Protein 4OG1 (pdb70)

Sequence (257 aa):
MPNMNFHDRVSVTIEDHVAHVLLDRADKMNALDDAMFEGIVAAGHHLHSVKGVRCVVLSGAGRSFCAGLDLSSLTERTHGNANRAQQAAMVWRKLPMPVIAAVHGVCFGGGLQVASGADIRFITPDARLAVMEVKWGLVPDMAGYALWRGNVRDDVLRELTYTHREFSGEEAVRRFGFATHVADDPLAGAMELARVVAEKSPNAVRGAKTLSNRAPDLTVDDVLMAESIAQHELMYSRNQMEAVKAGMEKRAGDFVDP

Nearest PDB structures (foldseek):
  4og1-assembly1_A  TM=1.004E+00  e=5.158E-56  Novosphingobium aromaticivorans DSM 12444
  4nek-assembly1_C  TM=8.940E-01  e=4.218E-19  Paramagnetospirillum magneticum AMB-1
  2vss-assembly1_C  TM=8.687E-01  e=1.170E-17  Pseudomonas fluorescens
  1mj3-assembly1_C  TM=8.531E-01  e=2.725E-17  Rattus norvegicus
  3r9s-assembly1_B  TM=7.427E-01  e=1.078E-14  Mycobacterium avium 104

CATH classification: 3.90.226.10 (+1 more: 1.10.12.10)

Radius of gyration: 18.43 Å; Cα contacts (8 Å, |Δi|>4): 517; chains: 1; bounding box: 45×35×50 Å

Foldseek 3Di:
DPFDFALNAWTWDDDLLEIEIEGEPQVVQSADDPRSLRRLLVVLVVLLPDWRNAEYEYAYPHAWGYQYHDPNPQPDDPPPNHDSLLSSQQSQLVRLHAYEYEGEAEQEASSLSNNLSGPAYEYAQAHKYWNQAVVVVGHRDNCCVVRCVVFADPVVVVVRRNVRDIDGPNVCCVRRSHPYHDNGRSVVRVVVSSVSSLAASLVNSLVSVLVNPVVPDPPVVSVVSVVVSVVVQPPDPQNVQRVVCVVVVHGGDYDTD

Organism: Novosphingobium aromaticivorans (strain ATCC 700278 / DSM 12444 / CCUG 56034 / CIP 105152 / NBRC 16084 / F199) (NCBI:txid279238)

B-factor: mean 50.16, std 15.69, range [25.91, 143.23]

Secondary structure (DSSP, 8-state):
---EEETTTEEEEEETTEEEEEE--GGGTT-B-HHHHHHHHHHHHHHHT-TT--EEEEEESTT-SB--B----TT---BTTB-HHHHHHHHHHHSSS-EEEEE-SEEETHHHHHHHTSSEEEE-TT-EEE--GGGGT----SSHHHHSTTTS-HHHHHHHHHH---EEHHHHHHHTS-SEE-SSHHHHHHHHHHHHHTS-HHHHHHHHHHHHHGGGS-HHHHHHHHHHHHHHHTTSHHHHHHHHHHHTTS-------

Solvent-accessible surface area: 13026 Å² total; per-residue (Å²): 216,99,79,41,76,33,97,109,46,0,6,0,49,64,131,121,67,11,0,40,0,45,0,55,27,40,124,111,82,0,11,3,23,94,31,0,20,65,0,0,13,28,0,0,131,67,0,82,96,36,153,16,1,24,0,0,0,0,5,8,16,49,193,3,0,0,30,2,82,41,92,140,128,123,115,111,108,80,55,67,102,2,13,72,24,37,18,0,0,31,1,0,50,70,2,38,2,13,0,0,0,2,2,48,24,14,0,26,5,1,0,1,0,0,0,4,0,0,44,48,8,21,1,17,37,117,1,114,2,0,0,27,17,55,105,166,70,112,93,4,58,6,14,0,108,52,8,5,150,72,78,11,164,96,79,26,21,126,99,3,7,141,69,52,93,76,4,37,0,96,49,0,43,184,30,17,3,6,60,81,59,23,128,81,10,67,54,20,0,66,90,49,0,120,51,22,8,72,96,13,5,46,41,28,55,16,60,10,63,42,84,54,112,33,96,108,50,89,110,111,71,31,102,123,8,86,69,100,23,100,144,114,31,93,166,40,122,10,45,103,13,38,76,89,4,46,138,96,194,96,76,19,102,21,94,21,77

Structure (mmCIF, N/CA/C/O backbone):
data_4OG1
#
_entry.id   4OG1
#
_cell.length_a   108.587
_cell.length_b   108.587
_cell.length_c   108.587
_cell.angle_alpha   90.00
_cell.angle_beta   90.00
_cell.angle_gamma   90.00
#
_symmetry.space_group_name_H-M   'P 2 3'
#
loop_
_entity.id
_entity.type
_entity.pdbx_description
1 polymer 'Enoyl-CoA hydratase/isomerase'
2 non-polymer 3,6,9,12,15,18,21-HEPTAOXATRICOSANE-1,23-DIOL
3 water water
#
loop_
_atom_site.group_PDB
_atom_site.id
_atom_site.type_symbol
_atom_site.label_atom_id
_atom_site.label_alt_id
_atom_site.label_comp_id
_atom_site.label_asym_id
_atom_site.label_entity_id
_atom_site.label_seq_id
_atom_site.pdbx_PDB_ins_code
_atom_site.Cartn_x
_atom_site.Cartn_y
_atom_site.Cartn_z
_atom_site.occupancy
_atom_site.B_iso_or_equiv
_atom_site.auth_seq_id
_atom_site.auth_comp_id
_atom_site.auth_asym_id
_atom_site.auth_atom_id
_atom_site.pdbx_PDB_model_num
ATOM 1 N N . MET A 1 23 ? -7.526 49.412 13.907 1.00 81.44 1 MET A N 1
ATOM 2 C CA . MET A 1 23 ? -7.179 50.874 13.903 1.00 82.90 1 MET A CA 1
ATOM 3 C C . MET A 1 23 ? -6.699 51.252 15.296 1.00 79.35 1 MET A C 1
ATOM 4 O O . MET A 1 23 ? -7.302 50.808 16.237 1.00 83.72 1 MET A O 1
ATOM 9 N N . PRO A 1 24 ? -5.626 52.077 15.440 1.00 76.81 2 PRO A N 1
ATOM 10 C CA . PRO A 1 24 ? -4.788 52.604 14.360 1.00 76.04 2 PRO A CA 1
ATOM 11 C C . PRO A 1 24 ? -3.871 51.496 13.703 1.00 71.58 2 PRO A C 1
ATOM 12 O O . PRO A 1 24 ? -3.490 50.519 14.340 1.00 61.85 2 PRO A O 1
ATOM 16 N N . ASN A 1 25 ? -3.546 51.695 12.443 1.00 67.98 3 ASN A N 1
ATOM 17 C CA . ASN A 1 25 ? -2.451 51.034 11.808 1.00 69.63 3 ASN A CA 1
ATOM 18 C C . ASN A 1 25 ? -1.254 51.893 12.112 1.00 65.71 3 ASN A C 1
ATOM 19 O O . ASN A 1 25 ? -1.158 52.993 11.592 1.00 68.26 3 ASN A O 1
ATOM 24 N N . MET A 1 26 ? -0.329 51.454 12.919 1.00 59.09 4 MET A N 1
ATOM 25 C CA . MET A 1 26 ? 0.830 52.305 13.195 1.00 60.39 4 MET A CA 1
ATOM 26 C C . MET A 1 26 ? 1.885 52.018 12.186 1.00 59.02 4 MET A C 1
ATOM 27 O O . MET A 1 26 ? 2.301 50.868 12.066 1.00 53.46 4 MET A O 1
ATOM 32 N N . ASN A 1 27 ? 2.353 53.032 11.476 1.00 59.46 5 ASN A N 1
ATOM 33 C CA . ASN A 1 27 ? 3.345 52.768 10.431 1.00 61.21 5 ASN A CA 1
ATOM 34 C C . ASN A 1 27 ? 4.680 53.394 10.820 1.00 58.35 5 ASN A C 1
ATOM 35 O O . ASN A 1 27 ? 4.726 54.523 11.182 1.00 57.96 5 ASN A O 1
ATOM 40 N N . PHE A 1 28 ? 5.773 52.651 10.660 1.00 56.33 6 PHE A N 1
ATOM 41 C CA . PHE A 1 28 ? 7.142 53.096 10.985 1.00 55.36 6 PHE A CA 1
ATOM 42 C C . PHE A 1 28 ? 7.936 53.119 9.660 1.00 57.69 6 PHE A C 1
ATOM 43 O O . PHE A 1 28 ? 8.119 52.046 8.967 1.00 53.46 6 PHE A O 1
ATOM 51 N N . HIS A 1 29 ? 8.382 54.332 9.314 1.00 58.33 7 HIS A N 1
ATOM 52 C CA . HIS A 1 29 ? 9.326 54.601 8.231 1.00 60.88 7 HIS A CA 1
ATOM 53 C C . HIS A 1 29 ? 8.782 54.068 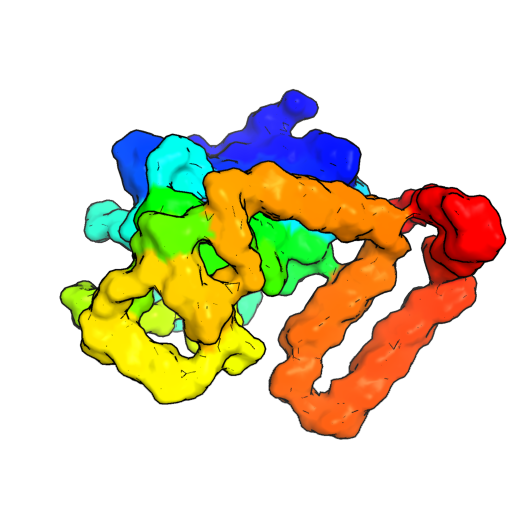6.932 1.00 59.40 7 HIS A C 1
ATOM 54 O O . HIS A 1 29 ? 9.520 53.643 6.086 1.00 62.98 7 HIS A O 1
ATOM 61 N N . ASP A 1 30 ? 7.466 54.028 6.783 1.00 61.01 8 ASP A N 1
ATOM 62 C CA . ASP A 1 30 ? 6.867 53.452 5.587 1.00 63.49 8 ASP A CA 1
ATOM 63 C C . ASP A 1 30 ? 7.320 52.040 5.286 1.00 60.05 8 ASP A C 1
ATOM 64 O O . ASP A 1 30 ? 7.432 51.615 4.101 1.00 59.44 8 ASP A O 1
ATOM 69 N N . ARG A 1 31 ? 7.653 51.292 6.327 1.00 58.31 9 ARG A N 1
ATOM 70 C CA . ARG A 1 31 ? 8.243 49.980 6.049 1.00 54.54 9 ARG A CA 1
ATOM 71 C C . ARG A 1 31 ? 7.628 48.891 6.902 1.00 52.14 9 ARG A C 1
ATOM 72 O O . ARG A 1 31 ? 7.627 47.736 6.498 1.00 56.07 9 ARG A O 1
ATOM 80 N N . VAL A 1 32 ? 7.198 49.231 8.108 1.00 50.44 10 VAL A N 1
ATOM 81 C CA . VAL A 1 32 ? 6.595 48.271 9.035 1.00 49.63 10 VAL A CA 1
ATOM 82 C C . VAL A 1 32 ? 5.264 48.761 9.591 1.00 48.46 10 VAL A C 1
ATOM 83 O O . VAL A 1 32 ? 5.209 49.860 10.051 1.00 54.73 10 VAL A O 1
ATOM 87 N N . SER A 1 33 ? 4.203 47.964 9.548 1.00 47.43 11 SER A N 1
ATOM 88 C CA . SER A 1 33 ? 2.899 48.343 10.132 1.00 49.70 11 SER A CA 1
ATOM 89 C C . SER A 1 33 ? 2.538 47.492 11.370 1.00 48.08 11 SER A C 1
ATOM 90 O O . SER A 1 33 ? 2.782 46.284 11.419 1.00 51.09 11 SER A O 1
ATOM 93 N N . VAL A 1 34 ? 2.034 48.122 12.409 1.00 46.99 12 VAL A N 1
ATOM 94 C CA . VAL A 1 34 ? 1.718 47.417 13.663 1.00 46.89 12 VAL A CA 1
ATOM 95 C C . VAL A 1 34 ? 0.304 47.700 14.039 1.00 50.94 12 VAL A C 1
ATOM 96 O O . VAL A 1 34 ? -0.117 48.886 14.029 1.00 50.31 12 VAL A O 1
ATOM 100 N N . THR A 1 35 ? -0.447 46.640 14.287 1.00 50.38 13 THR A N 1
ATOM 101 C CA . THR A 1 35 ? -1.806 46.775 14.780 1.00 52.88 13 THR A CA 1
ATOM 102 C C . THR A 1 35 ? -1.998 45.862 15.969 1.00 50.75 13 THR A C 1
ATOM 103 O O . THR A 1 35 ? -1.441 44.767 16.029 1.00 44.17 13 THR A O 1
ATOM 107 N N . ILE A 1 36 ? -2.782 46.308 16.912 1.00 49.88 14 ILE A N 1
ATOM 108 C CA . ILE A 1 36 ? -2.960 45.648 18.189 1.00 55.02 14 ILE A CA 1
ATOM 109 C C . ILE A 1 36 ? -4.413 45.338 18.437 1.00 58.27 14 ILE A C 1
ATOM 110 O O . ILE A 1 36 ? -5.249 46.227 18.419 1.00 57.78 14 ILE A O 1
ATOM 115 N N . GLU A 1 37 ? -4.742 44.101 18.715 1.00 58.98 15 GLU A N 1
ATOM 116 C CA . GLU A 1 37 ? -6.131 43.842 19.156 1.00 63.16 15 GLU A CA 1
ATOM 117 C C . GLU A 1 37 ? -6.199 42.655 20.163 1.00 60.52 15 GLU A C 1
ATOM 118 O O . GLU A 1 37 ? -5.451 41.656 20.012 1.00 56.07 15 GLU A O 1
ATOM 124 N N . ASP A 1 38 ? -7.052 42.747 21.180 1.00 59.12 16 ASP A N 1
ATOM 125 C CA . ASP A 1 38 ? -7.167 41.657 22.182 1.00 60.55 16 ASP A CA 1
ATOM 126 C C . ASP A 1 38 ? -5.806 41.088 22.649 1.00 52.61 16 ASP A C 1
ATOM 127 O O . ASP A 1 38 ? -5.546 39.861 22.576 1.00 52.78 16 ASP A O 1
ATOM 132 N N . HIS A 1 39 ? -4.952 42.005 23.090 1.00 49.91 17 HIS A N 1
ATOM 133 C CA . HIS A 1 39 ? -3.632 41.749 23.638 1.00 49.19 17 HIS A CA 1
ATOM 134 C C . HIS A 1 39 ? -2.622 41.145 22.660 1.00 45.53 17 HIS A C 1
ATOM 135 O O . HIS A 1 39 ? -1.560 40.684 23.116 1.00 44.46 17 HIS A O 1
ATOM 142 N N . VAL A 1 40 ? -2.938 41.098 21.361 1.00 44.33 18 VAL A N 1
ATOM 143 C CA . VAL A 1 40 ? -1.990 40.545 20.372 1.00 45.43 18 VAL A CA 1
ATOM 144 C C . VAL A 1 40 ? -1.600 41.695 19.463 1.00 45.55 18 VAL A C 1
ATOM 145 O O . VAL A 1 40 ? -2.501 42.370 18.915 1.00 47.48 18 VAL A O 1
ATOM 149 N N . ALA A 1 41 ? -0.303 41.940 19.311 1.00 41.73 19 ALA A N 1
ATOM 150 C CA . ALA A 1 41 ? 0.208 42.842 18.290 1.00 43.36 19 ALA A CA 1
ATOM 151 C C . ALA A 1 41 ? 0.589 42.100 17.043 1.00 42.06 19 ALA A C 1
ATOM 152 O O . ALA A 1 41 ? 1.369 41.138 17.078 1.00 40.39 19 ALA A O 1
ATOM 154 N N . HIS A 1 42 ? 0.129 42.576 15.901 1.00 41.32 20 HIS A N 1
ATOM 155 C CA . HIS A 1 42 ? 0.549 42.022 14.614 1.00 39.70 20 HIS A CA 1
ATOM 156 C C . HIS A 1 42 ? 1.496 42.982 13.967 1.00 40.20 20 HIS A C 1
ATOM 157 O O . HIS A 1 42 ? 1.127 44.130 13.694 1.00 43.59 20 HIS A O 1
ATOM 164 N N . VAL A 1 43 ? 2.745 42.596 13.823 1.00 38.52 21 VAL A N 1
ATOM 165 C CA . VAL A 1 43 ? 3.773 43.360 13.127 1.00 39.70 21 VAL A CA 1
ATOM 166 C C . VAL A 1 43 ? 3.945 42.818 11.700 1.00 40.79 21 VAL A C 1
ATOM 167 O O . VAL A 1 43 ? 4.313 41.660 11.512 1.00 39.46 21 VAL A O 1
ATOM 171 N N . LEU A 1 44 ? 3.759 43.684 10.712 1.00 42.02 22 LEU A N 1
ATOM 172 C CA . LEU A 1 44 ? 3.804 43.308 9.303 1.00 43.10 22 LEU A CA 1
ATOM 173 C C . LEU A 1 44 ? 4.908 44.055 8.617 1.00 43.01 22 LEU A C 1
ATOM 174 O O . LEU A 1 44 ? 4.871 45.284 8.577 1.00 43.92 22 LEU A O 1
ATOM 179 N N . LEU A 1 45 ? 5.916 43.350 8.096 1.00 43.92 23 LEU A N 1
ATOM 180 C CA . LEU A 1 45 ? 6.945 43.957 7.213 1.00 46.51 23 LEU A CA 1
ATOM 181 C C . LEU A 1 45 ? 6.214 44.344 5.955 1.00 50.20 23 LEU A C 1
ATOM 182 O O . LEU A 1 45 ? 5.592 43.516 5.305 1.00 51.07 23 LEU A O 1
ATOM 187 N N . ASP A 1 46 ? 6.276 45.593 5.604 1.00 53.11 24 ASP A N 1
ATOM 188 C CA . ASP A 1 46 ? 5.314 46.090 4.620 1.00 58.28 24 ASP A CA 1
ATOM 189 C C . ASP A 1 46 ? 6.027 46.844 3.529 1.00 60.76 24 ASP A C 1
ATOM 190 O O . ASP A 1 46 ? 5.930 48.049 3.445 1.00 58.82 24 ASP A O 1
ATOM 195 N N . ARG A 1 47 ? 6.743 46.105 2.697 1.00 55.66 25 ARG A N 1
ATOM 196 C CA . ARG A 1 47 ? 7.378 46.674 1.532 1.00 56.83 25 ARG A CA 1
ATOM 197 C C . ARG A 1 47 ? 7.252 45.563 0.443 1.00 56.75 25 ARG A C 1
ATOM 198 O O . ARG A 1 47 ? 8.240 45.036 -0.095 1.00 52.98 25 ARG A O 1
ATOM 206 N N . ALA A 1 48 ? 6.013 45.163 0.203 1.00 57.75 26 ALA A N 1
ATOM 207 C CA . ALA A 1 48 ? 5.719 43.941 -0.501 1.00 61.25 26 ALA A CA 1
ATOM 208 C C . ALA A 1 48 ? 6.290 43.951 -1.888 1.00 68.94 26 ALA A C 1
ATOM 209 O O . ALA A 1 48 ? 6.699 42.909 -2.409 1.00 66.83 26 ALA A O 1
ATOM 211 N N . ASP A 1 49 ? 6.273 45.141 -2.488 1.00 69.83 27 ASP A N 1
ATOM 212 C CA . ASP A 1 49 ? 6.780 45.352 -3.819 1.00 79.79 27 ASP A CA 1
ATOM 213 C C . ASP A 1 49 ? 8.297 45.111 -3.940 1.00 76.20 27 ASP A C 1
ATOM 214 O O . ASP A 1 49 ? 8.776 44.960 -5.034 1.00 79.41 27 ASP A O 1
ATOM 219 N N . LYS A 1 50 ? 9.068 45.136 -2.868 1.00 70.36 28 LYS A N 1
ATOM 220 C CA . LYS A 1 50 ? 10.478 44.725 -2.966 1.00 68.28 28 LYS A CA 1
ATOM 221 C C . LYS A 1 50 ? 10.748 43.485 -2.131 1.00 62.97 28 LYS A C 1
ATOM 222 O O . LYS A 1 50 ? 11.856 43.314 -1.638 1.00 60.41 28 LYS A O 1
ATOM 228 N N . MET A 1 51 ? 9.730 42.645 -1.965 1.00 61.05 29 MET A N 1
ATOM 229 C CA . MET A 1 51 ? 9.809 41.425 -1.113 1.00 61.54 29 MET A CA 1
ATOM 230 C C . MET A 1 51 ? 10.379 41.679 0.299 1.00 52.48 29 MET A C 1
ATOM 231 O O . MET A 1 51 ? 11.143 40.876 0.909 1.00 49.97 29 MET A O 1
ATOM 236 N N . ASN A 1 52 ? 9.915 42.781 0.858 1.00 51.11 30 ASN A N 1
ATOM 237 C CA . ASN A 1 52 ? 10.357 43.275 2.182 1.00 48.12 30 ASN A CA 1
ATOM 238 C C . ASN A 1 52 ? 11.874 43.300 2.365 1.00 47.99 30 ASN A C 1
ATOM 239 O O . ASN A 1 52 ? 12.387 43.031 3.422 1.00 48.67 30 ASN A O 1
ATOM 244 N N . ALA A 1 53 ? 12.598 43.619 1.311 1.00 50.71 31 ALA A N 1
ATOM 245 C CA . ALA A 1 53 ? 14.018 43.603 1.406 1.00 51.70 31 ALA A CA 1
ATOM 246 C C . ALA A 1 53 ? 14.496 44.678 2.372 1.00 53.54 31 ALA A C 1
ATOM 247 O O . ALA A 1 53 ? 13.848 45.739 2.558 1.00 52.51 31 ALA A O 1
ATOM 249 N N . LEU A 1 54 ? 15.667 44.420 2.929 1.00 51.71 32 LEU A N 1
ATOM 250 C CA . LEU A 1 54 ? 16.201 45.190 4.036 1.00 52.91 32 LEU A CA 1
ATOM 251 C C . LEU A 1 54 ? 17.029 46.354 3.580 1.00 54.84 32 LEU A C 1
ATOM 252 O O . LEU A 1 54 ? 18.253 46.272 3.493 1.00 54.83 32 LEU A O 1
ATOM 257 N N . ASP A 1 55 ? 16.369 47.464 3.295 1.00 57.24 33 ASP A N 1
ATOM 258 C CA . ASP A 1 55 ? 17.113 48.695 3.070 1.00 57.92 33 ASP A CA 1
ATOM 259 C C . ASP A 1 55 ? 17.229 49.439 4.396 1.00 56.00 33 ASP A C 1
ATOM 260 O O . ASP A 1 55 ? 16.764 48.963 5.472 1.00 50.56 33 ASP A O 1
ATOM 265 N N . ASP A 1 56 ? 17.846 50.600 4.308 1.00 53.03 34 ASP A N 1
ATOM 266 C CA . ASP A 1 56 ? 18.117 51.423 5.466 1.00 56.45 34 ASP A CA 1
ATOM 267 C C . ASP A 1 56 ? 16.803 51.736 6.272 1.00 53.92 34 ASP A C 1
ATOM 268 O O . ASP A 1 56 ? 16.709 51.566 7.522 1.00 51.36 34 ASP A O 1
ATOM 273 N N . ALA A 1 57 ? 15.759 52.104 5.560 1.00 53.25 35 ALA A N 1
ATOM 274 C CA . ALA A 1 57 ? 14.463 52.469 6.174 1.00 52.89 35 ALA A CA 1
ATOM 275 C C . ALA A 1 57 ? 13.782 51.204 6.784 1.00 51.07 35 ALA A C 1
ATOM 276 O O . ALA A 1 57 ? 13.102 51.307 7.801 1.00 51.05 35 ALA A O 1
ATOM 278 N N . MET A 1 58 ? 13.937 50.042 6.136 1.00 48.86 36 MET A N 1
ATOM 279 C CA . MET A 1 58 ? 13.391 48.801 6.710 1.00 49.55 36 MET A CA 1
ATOM 280 C C . MET A 1 58 ? 14.062 48.448 8.034 1.00 47.20 36 MET A C 1
ATOM 281 O O . MET A 1 58 ? 13.396 48.056 8.987 1.00 43.96 36 MET A O 1
ATOM 286 N N . PHE A 1 59 ? 15.372 48.628 8.106 1.00 47.33 37 PHE A N 1
ATOM 287 C CA . PHE A 1 59 ? 16.054 48.464 9.397 1.00 47.58 37 PHE A CA 1
ATOM 288 C C . PHE A 1 59 ? 15.501 49.359 10.483 1.00 47.87 37 PHE A C 1
ATOM 289 O O . PHE A 1 59 ? 15.091 48.906 11.544 1.00 44.22 37 PHE A O 1
ATOM 297 N N . GLU A 1 60 ? 15.514 50.651 10.206 1.00 51.18 38 GLU A N 1
ATOM 298 C CA . GLU A 1 60 ? 14.889 51.657 11.079 1.00 52.53 38 GLU A CA 1
ATOM 299 C C . GLU A 1 60 ? 13.457 51.247 11.436 1.00 49.32 38 GLU A C 1
ATOM 300 O O . GLU A 1 60 ? 13.086 51.245 12.585 1.00 47.78 38 GLU A O 1
ATOM 306 N N . GLY A 1 61 ? 12.654 50.896 10.430 1.00 48.74 39 GLY A N 1
ATOM 307 C CA . GLY A 1 61 ? 11.265 50.473 10.659 1.00 47.48 39 GLY A CA 1
ATOM 308 C C . GLY A 1 61 ? 11.114 49.284 11.621 1.00 46.29 39 GLY A C 1
ATOM 309 O O . GLY A 1 61 ? 10.334 49.293 12.592 1.00 46.54 39 GLY A O 1
ATOM 310 N N . ILE A 1 62 ? 11.899 48.259 11.404 1.00 43.17 40 ILE A N 1
ATOM 311 C CA . ILE A 1 62 ? 11.844 47.123 12.300 1.00 41.53 40 ILE A CA 1
ATOM 312 C C . ILE A 1 62 ? 12.234 47.421 13.743 1.00 42.74 40 ILE A C 1
ATOM 313 O O . ILE A 1 62 ? 11.522 47.021 14.719 1.00 42.92 40 ILE A O 1
ATOM 318 N N . VAL A 1 63 ? 13.357 48.093 13.909 1.00 42.81 41 VAL A N 1
ATOM 319 C CA . VAL A 1 63 ? 13.894 48.355 15.218 1.00 43.74 41 VAL A CA 1
ATOM 320 C C . VAL A 1 63 ? 12.933 49.315 15.950 1.00 46.21 41 VAL A C 1
ATOM 321 O O . VAL A 1 63 ? 12.698 49.245 17.185 1.00 47.46 41 VAL A O 1
ATOM 325 N N . ALA A 1 64 ? 12.380 50.252 15.201 1.00 45.71 42 ALA A N 1
ATOM 326 C CA . ALA A 1 64 ? 11.485 51.249 15.858 1.00 46.47 42 ALA A CA 1
ATOM 327 C C . ALA A 1 64 ? 10.180 50.570 16.291 1.00 44.77 42 ALA A C 1
ATOM 328 O O . ALA A 1 64 ? 9.689 50.830 17.353 1.00 43.10 42 ALA A O 1
ATOM 330 N N . ALA A 1 65 ? 9.664 49.653 15.475 1.00 43.76 43 ALA A N 1
ATOM 331 C CA . ALA A 1 65 ? 8.441 48.931 15.810 1.00 45.38 43 ALA A CA 1
ATOM 332 C C . ALA A 1 65 ? 8.603 48.079 17.059 1.00 44.89 43 ALA A C 1
ATOM 333 O O . ALA A 1 65 ? 7.744 48.070 17.939 1.00 44.35 43 ALA A O 1
ATOM 335 N N . GLY A 1 66 ? 9.736 47.379 17.149 1.00 44.34 44 GLY A N 1
ATOM 336 C CA . GLY A 1 66 ? 10.011 46.550 18.312 1.00 42.44 44 GLY A CA 1
ATOM 337 C C . GLY A 1 66 ? 10.214 47.384 19.539 1.00 43.37 44 GLY A C 1
ATOM 338 O O . GLY A 1 66 ? 9.760 47.040 20.600 1.00 43.98 44 GLY A O 1
ATOM 339 N N . HIS A 1 67 ? 10.860 48.516 19.377 1.00 45.58 45 HIS A N 1
ATOM 340 C CA . HIS A 1 67 ? 11.098 49.404 20.495 1.00 49.31 45 HIS A CA 1
ATOM 341 C C . HIS A 1 67 ? 9.770 49.969 21.035 1.00 51.25 45 HIS A C 1
ATOM 342 O O . HIS A 1 67 ? 9.526 49.945 22.203 1.00 50.22 45 HIS A O 1
ATOM 349 N N . HIS A 1 68 ? 8.936 50.485 20.171 1.00 51.93 46 HIS A N 1
ATOM 350 C CA . HIS A 1 68 ? 7.592 50.926 20.531 1.00 50.19 46 HIS A CA 1
ATOM 351 C C . HIS A 1 68 ? 6.867 49.875 21.361 1.00 48.07 46 HIS A C 1
ATOM 352 O O . HIS A 1 68 ? 6.206 50.188 22.324 1.00 46.03 46 HIS A O 1
ATOM 359 N N . LEU A 1 69 ? 6.963 48.611 20.986 1.00 47.20 47 LEU A N 1
ATOM 360 C CA 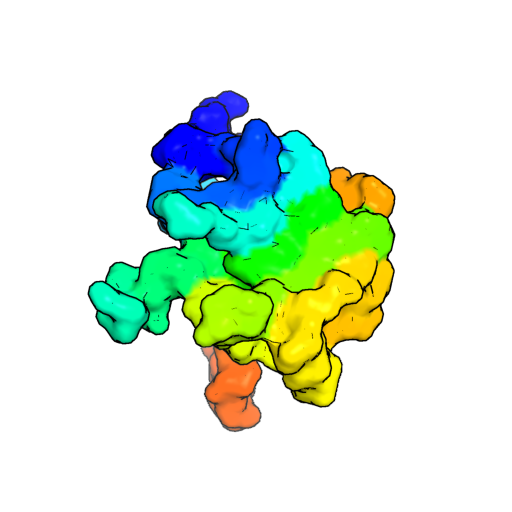. LEU A 1 69 ? 6.215 47.567 21.672 1.00 47.17 47 LEU A CA 1
ATOM 361 C C . LEU A 1 69 ? 6.707 47.309 23.077 1.00 50.33 47 LEU A C 1
ATOM 362 O O . LEU A 1 69 ? 6.001 46.684 23.863 1.00 57.45 47 LEU A O 1
ATOM 367 N N . HIS A 1 70 ? 7.878 47.796 23.439 1.00 52.21 48 HIS A N 1
ATOM 368 C CA . HIS A 1 70 ? 8.316 47.602 24.826 1.00 61.50 48 HIS A CA 1
ATOM 369 C C . HIS A 1 70 ? 7.387 48.203 25.799 1.00 65.7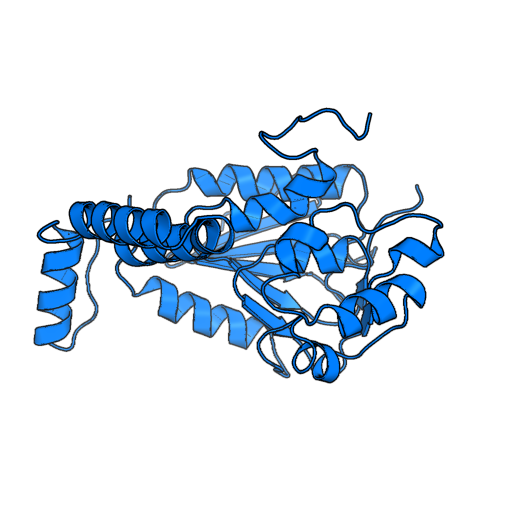5 48 HIS A C 1
ATOM 370 O O . HIS A 1 70 ? 7.209 47.684 26.859 1.00 74.57 48 HIS A O 1
ATOM 377 N N . SER A 1 71 ? 6.805 49.325 25.415 1.00 67.24 49 SER A N 1
ATOM 378 C CA . SER A 1 71 ? 6.112 50.162 26.341 1.00 67.83 49 SER A CA 1
ATOM 379 C C . SER A 1 71 ? 4.630 50.305 26.022 1.00 65.32 49 SER A C 1
ATOM 380 O O . SER A 1 71 ? 4.055 51.287 26.390 1.00 66.86 49 SER A O 1
ATOM 383 N N . VAL A 1 72 ? 4.012 49.364 25.313 1.00 61.22 50 VAL A N 1
ATOM 384 C CA . VAL A 1 72 ? 2.578 49.418 25.104 1.00 62.06 50 VAL A CA 1
ATOM 385 C C . VAL A 1 72 ? 1.937 48.540 26.191 1.00 63.82 50 VAL A C 1
ATOM 386 O O . VAL A 1 72 ? 2.223 47.386 26.327 1.00 65.13 50 VAL A O 1
ATOM 390 N N . LYS A 1 73 ? 1.033 49.054 26.972 1.00 62.04 51 LYS A N 1
ATOM 391 C CA . LYS A 1 73 ? 0.570 48.240 28.048 1.00 64.15 51 LYS A CA 1
ATOM 392 C C . LYS A 1 73 ? -0.403 47.209 27.509 1.00 59.55 51 LYS A C 1
ATOM 393 O O . LYS A 1 73 ? -1.183 47.521 26.629 1.00 58.21 51 LYS A O 1
ATOM 399 N N . GLY A 1 74 ? -0.351 45.973 27.998 1.00 57.46 52 GLY A N 1
ATOM 400 C CA . GLY A 1 74 ? -1.410 45.041 27.691 1.00 58.10 52 GLY A CA 1
ATOM 401 C C . GLY A 1 74 ? -1.146 44.231 26.445 1.00 53.90 52 GLY A C 1
ATOM 402 O O . GLY A 1 74 ? -1.926 43.374 26.066 1.00 57.48 52 GLY A O 1
ATOM 403 N N . VAL A 1 75 ? -0.039 44.463 25.791 1.00 51.38 53 VAL A N 1
ATOM 404 C CA . VAL A 1 75 ? 0.380 43.519 24.709 1.00 48.84 53 VAL A CA 1
ATOM 405 C C . VAL A 1 75 ? 0.996 42.215 25.283 1.00 45.66 53 VAL A C 1
ATOM 406 O O . VAL A 1 75 ? 2.043 42.249 25.868 1.00 44.85 53 VAL A O 1
ATOM 410 N N . ARG A 1 76 ? 0.341 41.092 25.046 1.00 44.48 54 ARG A N 1
ATOM 411 C CA . ARG A 1 76 ? 0.729 39.805 25.635 1.00 44.15 54 ARG A CA 1
ATOM 412 C C . ARG A 1 76 ? 1.434 38.845 24.681 1.00 41.83 54 ARG A C 1
ATOM 413 O O . ARG A 1 76 ? 2.078 37.882 25.112 1.00 41.99 54 ARG A O 1
ATOM 421 N N . CYS A 1 77 ? 1.359 39.107 23.387 1.00 41.63 55 CYS A N 1
ATOM 422 C CA . CYS A 1 77 ? 2.005 38.292 22.365 1.00 40.41 55 CYS A CA 1
ATOM 423 C C . CYS A 1 77 ? 2.079 39.101 21.082 1.00 41.13 55 CYS A C 1
ATOM 424 O O . CYS A 1 77 ? 1.237 39.978 20.819 1.00 39.37 55 CYS A O 1
ATOM 427 N N . VAL A 1 78 ? 3.103 38.811 20.297 1.00 38.43 56 VAL A N 1
ATOM 428 C CA . VAL A 1 78 ? 3.337 39.509 19.048 1.00 38.97 56 VAL A CA 1
ATOM 429 C C . VAL A 1 78 ? 3.302 38.481 17.918 1.00 36.67 56 VAL A C 1
ATOM 430 O O . VAL A 1 78 ? 3.869 37.406 18.077 1.00 35.17 56 VAL A O 1
ATOM 434 N N . VAL A 1 79 ? 2.726 38.832 16.760 1.00 34.87 57 VAL A N 1
ATOM 435 C CA . VAL A 1 79 ? 2.818 37.993 15.576 1.00 36.34 57 VAL A CA 1
ATOM 436 C C . VAL A 1 79 ? 3.609 38.808 14.570 1.00 36.14 57 VAL A C 1
ATOM 437 O O . VAL A 1 79 ? 3.316 39.943 14.311 1.00 36.48 57 VAL A O 1
ATOM 441 N N . LEU A 1 80 ? 4.638 38.234 13.998 1.00 35.54 58 LEU A N 1
ATOM 442 C CA . LEU A 1 80 ? 5.478 38.914 13.057 1.00 35.67 58 LEU A CA 1
ATOM 443 C C . LEU A 1 80 ? 5.362 38.237 11.688 1.00 35.22 58 LEU A C 1
ATOM 444 O O . LEU A 1 80 ? 5.685 37.022 11.554 1.00 34.19 58 LEU A O 1
ATOM 449 N N . SER A 1 81 ? 5.044 38.987 10.624 1.00 34.68 59 SER A N 1
ATOM 450 C CA . SER A 1 81 ? 4.913 38.356 9.300 1.00 35.82 59 SER A CA 1
ATOM 451 C C . SER A 1 81 ? 5.207 39.340 8.207 1.00 37.78 59 SER A C 1
ATOM 452 O O . SER A 1 81 ? 5.481 40.461 8.523 1.00 38.47 59 SER A O 1
ATOM 455 N N . GLY A 1 82 ? 5.159 38.910 6.945 1.00 39.74 60 GLY A N 1
ATOM 456 C CA . GLY A 1 82 ? 5.520 39.751 5.755 1.00 40.82 60 GLY A CA 1
ATOM 457 C C . GLY A 1 82 ? 4.302 39.985 4.891 1.00 44.54 60 GLY A C 1
ATOM 458 O O . GLY A 1 82 ? 3.500 39.054 4.695 1.00 46.97 60 GLY A O 1
ATOM 459 N N . ALA A 1 83 ? 4.201 41.182 4.314 1.00 47.18 61 ALA A N 1
ATOM 460 C CA . ALA A 1 83 ? 3.149 41.519 3.343 1.00 51.26 61 ALA A CA 1
ATOM 461 C C . ALA A 1 83 ? 3.537 40.986 1.976 1.00 51.17 61 ALA A C 1
ATOM 462 O O . ALA A 1 83 ? 4.714 40.875 1.674 1.00 51.43 61 ALA A O 1
ATOM 464 N N . GLY A 1 84 ? 2.545 40.675 1.146 1.00 52.00 62 GLY A N 1
ATOM 465 C CA . GLY A 1 84 ? 2.789 40.218 -0.220 1.00 53.41 62 GLY A CA 1
ATOM 466 C C . GLY A 1 84 ? 3.281 38.764 -0.250 1.00 53.36 62 GLY A C 1
ATOM 467 O O . GLY A 1 84 ? 2.843 37.920 0.569 1.00 52.51 62 GLY A O 1
ATOM 468 N N . ARG A 1 85 ? 4.225 38.502 -1.148 1.00 52.60 63 ARG A N 1
ATOM 469 C CA . ARG A 1 85 ? 4.595 37.153 -1.517 1.00 53.02 63 ARG A CA 1
ATOM 470 C C . ARG A 1 85 ? 5.692 36.514 -0.730 1.00 52.32 63 ARG A C 1
ATOM 471 O O . ARG A 1 85 ? 5.821 35.291 -0.819 1.00 50.19 63 ARG A O 1
ATOM 479 N N . SER A 1 86 ? 6.468 37.298 0.036 1.00 49.78 64 SER A N 1
ATOM 480 C CA . SER A 1 86 ? 7.558 36.738 0.821 1.00 46.65 64 SER A CA 1
ATOM 481 C C . SER A 1 86 ? 7.700 37.426 2.123 1.00 47.75 64 SER A C 1
ATOM 482 O O . SER A 1 86 ? 7.391 38.606 2.261 1.00 50.39 64 SER A O 1
ATOM 485 N N . PHE A 1 87 ? 8.297 36.684 3.062 1.00 45.54 65 PHE A N 1
ATOM 486 C CA . PHE A 1 87 ? 8.614 37.213 4.341 1.00 44.60 65 PHE A CA 1
ATOM 487 C C . PHE A 1 87 ? 9.682 38.260 4.203 1.00 42.87 65 PHE A C 1
ATOM 488 O O . PHE A 1 87 ? 9.486 39.379 4.642 1.00 43.00 65 PHE A O 1
ATOM 496 N N . CYS A 1 88 ? 10.800 37.910 3.605 1.00 44.84 66 CYS A N 1
ATOM 497 C CA . CYS A 1 88 ? 11.895 38.862 3.503 1.00 48.74 66 CYS A CA 1
ATOM 498 C C . CYS A 1 88 ? 12.949 38.362 2.604 1.00 50.55 66 CYS A C 1
ATOM 499 O O . CYS A 1 88 ? 13.570 37.286 2.897 1.00 55.22 66 CYS A O 1
ATOM 502 N N . ALA A 1 89 ? 13.127 39.054 1.472 1.00 50.42 67 ALA A N 1
ATOM 503 C CA . ALA A 1 89 ? 14.196 38.695 0.554 1.00 55.08 67 ALA A CA 1
ATOM 504 C C . ALA A 1 89 ? 15.644 38.987 1.023 1.00 54.68 67 ALA A C 1
ATOM 505 O O . ALA A 1 89 ? 16.569 38.670 0.321 1.00 58.91 67 ALA A O 1
ATOM 507 N N . GLY A 1 90 ? 15.858 39.488 2.221 1.00 55.67 68 GLY A N 1
ATOM 508 C CA . GLY A 1 90 ? 17.211 39.708 2.712 1.00 55.59 68 GLY A CA 1
ATOM 509 C C . GLY A 1 90 ? 17.701 41.103 2.349 1.00 61.37 68 GLY A C 1
ATOM 510 O O . GLY A 1 90 ? 16.916 41.968 2.064 1.00 57.38 68 GLY A O 1
ATOM 511 N N . LEU A 1 91 ? 19.004 41.321 2.382 1.00 65.75 69 LEU A N 1
ATOM 512 C CA . LEU A 1 91 ? 19.526 42.661 2.348 1.00 67.38 69 LEU A CA 1
ATOM 513 C C . LEU A 1 91 ? 19.451 43.244 0.924 1.00 68.47 69 LEU A C 1
ATOM 514 O O . LEU A 1 91 ? 19.415 42.549 -0.096 1.00 65.34 69 LEU A O 1
ATOM 517 N N . ASP A 1 92 ? 19.263 44.543 0.914 1.00 69.57 70 ASP A N 1
ATOM 518 C CA . ASP A 1 92 ? 19.177 45.361 -0.292 1.00 71.79 70 ASP A CA 1
ATOM 519 C C . ASP A 1 92 ? 20.585 45.830 -0.658 1.00 76.33 70 ASP A C 1
ATOM 520 O O . ASP A 1 92 ? 21.199 46.522 0.158 1.00 76.05 70 ASP A O 1
ATOM 525 N N . LEU A 1 93 ? 21.075 45.475 -1.862 1.00 83.53 71 LEU A N 1
ATOM 526 C CA . LEU A 1 93 ? 22.417 45.870 -2.366 1.00 89.41 71 LEU A CA 1
ATOM 527 C C . LEU A 1 93 ? 22.642 47.347 -2.114 1.00 96.17 71 LEU A C 1
ATOM 528 O O . LEU A 1 93 ? 23.486 47.738 -1.309 1.00 96.63 71 LEU A O 1
ATOM 529 N N . SER A 1 94 ? 21.806 48.154 -2.761 1.00 100.14 72 SER A N 1
ATOM 530 C CA . SER A 1 94 ? 21.747 49.594 -2.558 1.00 94.19 72 SER A CA 1
ATOM 531 C C . SER A 1 94 ? 20.884 49.929 -1.362 1.00 91.72 72 SER A C 1
ATOM 532 O O . SER A 1 94 ? 21.311 50.671 -0.505 1.00 93.09 72 SER A O 1
ATOM 535 N N . SER A 1 106 ? 30.241 52.364 11.991 1.00 80.06 84 SER A N 1
ATOM 536 C CA . SER A 1 106 ? 30.918 51.133 11.719 1.00 76.83 84 SER A CA 1
ATOM 537 C C . SER A 1 106 ? 30.303 49.908 12.461 1.00 72.84 84 SER A C 1
ATOM 538 O O . SER A 1 106 ? 29.546 50.008 13.417 1.00 70.71 84 SER A O 1
ATOM 541 N N . LEU A 1 107 ? 30.621 48.728 11.974 1.00 67.42 85 LEU A N 1
ATOM 542 C CA . LEU A 1 107 ? 29.912 47.508 12.375 1.00 63.53 85 LEU A CA 1
ATOM 543 C C . LEU A 1 107 ? 30.002 47.185 13.849 1.00 61.17 85 LEU A C 1
ATOM 544 O O . LEU A 1 107 ? 29.020 46.701 14.463 1.00 57.06 85 LEU A O 1
ATOM 549 N N . THR A 1 108 ? 31.169 47.437 14.420 1.00 58.39 86 THR A N 1
ATOM 550 C CA . THR A 1 108 ? 31.428 47.008 15.785 1.00 60.27 86 THR A CA 1
ATOM 551 C C . THR A 1 108 ? 30.840 47.892 16.845 1.00 60.80 86 THR A C 1
ATOM 552 O O . THR A 1 108 ? 30.761 47.474 17.991 1.00 59.36 86 THR A O 1
ATOM 556 N N . GLU A 1 109 ? 30.431 49.103 16.477 1.00 62.33 87 GLU A N 1
ATOM 557 C CA . GLU A 1 109 ? 29.851 49.999 17.468 1.00 65.06 87 GLU A CA 1
ATOM 558 C C . GLU A 1 109 ? 28.477 49.497 17.973 1.00 62.42 87 GLU A C 1
ATOM 559 O O . GLU A 1 109 ? 27.577 49.197 17.201 1.00 62.43 87 GLU A O 1
ATOM 565 N N . ARG A 1 110 ? 28.355 49.414 19.290 1.00 60.50 88 ARG A N 1
ATOM 566 C CA . ARG A 1 110 ? 27.141 48.960 19.978 1.00 58.47 88 ARG A CA 1
ATOM 567 C C . ARG A 1 110 ? 26.172 50.098 20.097 1.00 60.81 88 ARG A C 1
ATOM 568 O O . ARG A 1 110 ? 26.370 50.954 20.919 1.00 63.57 88 ARG A O 1
ATOM 576 N N . THR A 1 111 ? 25.185 50.161 19.207 1.00 60.02 89 THR A N 1
ATOM 577 C CA . THR A 1 111 ? 24.244 51.271 19.187 1.00 59.01 89 THR A CA 1
ATOM 578 C C . THR A 1 111 ? 22.938 50.908 19.875 1.00 56.64 89 THR A C 1
ATOM 579 O O . THR A 1 111 ? 22.172 51.760 20.248 1.00 54.05 89 THR A O 1
ATOM 583 N N . HIS A 1 112 ? 22.645 49.629 20.026 1.00 53.25 90 HIS A N 1
ATOM 584 C CA . HIS A 1 112 ? 21.399 49.202 20.670 1.00 52.42 90 HIS A CA 1
ATOM 585 C C . HIS A 1 112 ? 21.717 48.207 21.763 1.00 51.20 90 HIS A C 1
ATOM 586 O O . HIS A 1 112 ? 21.474 47.004 21.622 1.00 49.30 90 HIS A O 1
ATOM 593 N N . GLY A 1 113 ? 22.277 48.714 22.847 1.00 52.05 91 GLY A N 1
ATOM 594 C CA . GLY A 1 113 ? 22.666 47.901 23.979 1.00 52.60 91 GLY A CA 1
ATOM 595 C C . GLY A 1 113 ? 23.733 46.918 23.542 1.00 52.61 91 GLY A C 1
ATOM 596 O O . GLY A 1 113 ? 24.839 47.338 23.240 1.00 53.88 91 GLY A O 1
ATOM 597 N N . ASN A 1 114 ? 23.439 45.604 23.477 1.00 50.46 92 ASN A N 1
ATOM 598 C CA . ASN A 1 114 ? 24.524 44.643 23.085 1.00 48.70 92 ASN A CA 1
ATOM 599 C C . ASN A 1 114 ? 24.685 44.453 21.549 1.00 46.82 92 ASN A C 1
ATOM 600 O O . ASN A 1 114 ? 25.518 43.663 21.117 1.00 47.26 92 ASN A O 1
ATOM 605 N N . ALA A 1 115 ? 23.881 45.173 20.770 1.00 45.43 93 ALA A N 1
ATOM 606 C CA . ALA A 1 115 ? 23.739 44.989 19.315 1.00 45.08 93 ALA A CA 1
ATOM 607 C C . ALA A 1 115 ? 24.081 46.246 18.531 1.00 47.18 93 ALA A C 1
ATOM 608 O O . ALA A 1 115 ? 23.942 47.351 19.045 1.00 48.40 93 ALA A O 1
ATOM 610 N N . ASN A 1 116 ? 24.420 46.067 17.259 1.00 45.69 94 ASN A N 1
ATOM 611 C CA . ASN A 1 116 ? 24.357 47.127 16.308 1.00 45.87 94 ASN A CA 1
ATOM 612 C C . ASN A 1 116 ? 22.954 47.123 15.719 1.00 45.36 94 ASN A C 1
ATOM 613 O O . ASN A 1 116 ? 22.098 46.356 16.091 1.00 45.02 94 ASN A O 1
ATOM 618 N N . ARG A 1 117 ? 22.718 47.966 14.760 1.00 46.93 95 ARG A N 1
ATOM 619 C CA . ARG A 1 117 ? 21.353 48.205 14.273 1.00 48.06 95 ARG A CA 1
ATOM 620 C C . ARG A 1 117 ? 20.826 46.980 13.519 1.00 46.65 95 ARG A C 1
ATOM 621 O O . ARG A 1 117 ? 19.657 46.579 13.658 1.00 45.12 95 ARG A O 1
ATOM 629 N N . ALA A 1 118 ? 21.701 46.377 12.732 1.00 45.95 96 ALA A N 1
ATOM 630 C CA . ALA A 1 118 ? 21.330 45.225 11.952 1.00 45.06 96 ALA A CA 1
ATOM 631 C C . ALA A 1 118 ? 21.009 44.044 12.864 1.00 41.41 96 ALA A C 1
ATOM 632 O O . ALA A 1 118 ? 20.017 43.380 12.669 1.00 41.55 96 ALA A O 1
ATOM 634 N N . GLN A 1 119 ? 21.826 43.812 13.867 1.00 40.79 97 GLN A N 1
ATOM 635 C CA . GLN A 1 119 ? 21.567 42.804 14.862 1.00 38.34 97 GLN A CA 1
ATOM 636 C C . GLN A 1 119 ? 20.265 43.081 15.652 1.00 38.76 97 GLN A C 1
ATOM 637 O O . GLN A 1 119 ? 19.548 42.156 15.944 1.00 38.74 97 GLN A O 1
ATOM 643 N N . GLN A 1 120 ? 19.931 44.335 15.923 1.00 41.39 98 GLN A N 1
ATOM 644 C CA . GLN A 1 120 ? 18.733 44.654 16.693 1.00 40.58 98 GLN A CA 1
ATOM 645 C C . GLN A 1 120 ? 17.464 44.334 15.898 1.00 41.67 98 GLN A C 1
ATOM 646 O O . GLN A 1 120 ? 16.401 44.060 16.461 1.00 39.98 98 GLN A O 1
ATOM 652 N N . ALA A 1 121 ? 17.526 44.437 14.581 1.00 39.47 99 ALA A N 1
ATOM 653 C CA . ALA A 1 121 ? 16.365 44.057 13.827 1.00 40.90 99 ALA A CA 1
ATOM 654 C C . ALA A 1 121 ? 15.910 42.641 14.136 1.00 38.51 99 ALA A C 1
ATOM 655 O O . ALA A 1 121 ? 14.724 42.357 14.028 1.00 38.48 99 ALA A O 1
ATOM 657 N N . ALA A 1 122 ? 16.845 41.752 14.446 1.00 37.34 100 ALA A N 1
ATOM 658 C CA . ALA A 1 122 ? 16.525 40.401 14.936 1.00 35.36 100 ALA A CA 1
ATOM 659 C C . ALA A 1 122 ? 16.390 40.348 16.450 1.00 38.03 100 ALA A C 1
ATOM 660 O O . ALA A 1 122 ? 15.457 39.711 16.929 1.00 36.47 100 ALA A O 1
ATOM 662 N N . MET A 1 123 ? 17.343 40.955 17.180 1.00 36.90 101 MET A N 1
ATOM 663 C CA . MET A 1 123 ? 17.396 40.833 18.600 1.00 35.75 101 MET A CA 1
ATOM 664 C C . MET A 1 123 ? 16.246 41.540 19.293 1.00 37.10 101 MET A C 1
ATOM 665 O O . MET A 1 123 ? 15.856 41.145 20.395 1.00 37.28 101 MET A O 1
ATOM 670 N N . VAL A 1 124 ? 15.662 42.598 18.714 1.00 38.16 102 VAL A N 1
ATOM 671 C CA . VAL A 1 124 ? 14.606 43.317 19.465 1.00 39.25 102 VAL A CA 1
ATOM 672 C C . VAL A 1 124 ? 13.475 42.335 19.836 1.00 39.39 102 VAL A C 1
ATOM 673 O O . VAL A 1 124 ? 12.839 42.486 20.857 1.00 39.91 102 VAL A O 1
ATOM 677 N N . TRP A 1 125 ? 13.203 41.363 18.959 1.00 37.38 103 TRP A N 1
ATOM 678 C CA . TRP A 1 125 ? 12.143 40.368 19.210 1.00 39.42 103 TRP A CA 1
ATOM 679 C C . TRP A 1 125 ? 12.449 39.471 20.405 1.00 39.62 103 TRP A C 1
ATOM 680 O O . TRP A 1 125 ? 11.551 39.124 21.188 1.00 36.75 103 TRP A O 1
ATOM 691 N N . ARG A 1 126 ? 13.718 39.135 20.566 1.00 39.16 104 ARG A N 1
ATOM 692 C CA . ARG A 1 126 ? 14.127 38.307 21.705 1.00 41.10 104 ARG A CA 1
ATOM 693 C C . ARG A 1 126 ? 14.220 39.153 22.996 1.00 40.97 104 ARG A C 1
ATOM 694 O O . ARG A 1 126 ? 13.913 38.668 24.102 1.00 40.24 104 ARG A O 1
ATOM 702 N N . LYS A 1 127 ? 14.551 40.435 22.889 1.00 41.84 105 LYS A N 1
ATOM 703 C CA . LYS A 1 127 ? 14.588 41.290 24.048 1.00 42.78 105 LYS A CA 1
ATOM 704 C C . LYS A 1 127 ? 13.183 41.798 24.494 1.00 43.64 105 LYS A C 1
ATOM 705 O O . LYS A 1 127 ? 13.009 42.209 25.622 1.00 45.67 105 LYS A O 1
ATOM 711 N N . LEU A 1 128 ? 12.175 41.748 23.656 1.00 40.08 106 LEU A N 1
ATOM 712 C CA . LEU A 1 128 ? 10.814 42.131 24.083 1.00 40.43 106 LEU A CA 1
ATOM 713 C C . LEU A 1 128 ? 10.366 41.221 25.239 1.00 40.95 106 LEU A C 1
ATOM 714 O O . LEU A 1 128 ? 10.761 40.052 25.286 1.00 38.24 106 LEU A O 1
ATOM 719 N N . PRO A 1 129 ? 9.597 41.778 26.197 1.00 42.85 107 PRO A N 1
ATOM 720 C CA . PRO A 1 129 ? 9.300 40.969 27.372 1.00 42.20 107 PRO A CA 1
ATOM 721 C C . PRO A 1 129 ? 8.329 39.866 27.070 1.00 42.13 107 PRO A C 1
ATOM 722 O O . PRO A 1 129 ? 8.341 38.797 27.723 1.00 41.08 107 PRO A O 1
ATOM 726 N N . MET A 1 130 ? 7.515 40.092 26.038 1.00 41.74 108 MET A N 1
ATOM 727 C CA . MET A 1 130 ? 6.490 39.105 25.619 1.00 40.42 108 MET A CA 1
ATOM 728 C C . MET A 1 130 ? 6.884 38.216 24.443 1.00 37.70 108 MET A C 1
ATOM 729 O O . MET A 1 130 ? 7.757 38.589 23.620 1.00 37.27 108 MET A O 1
ATOM 734 N N . PRO A 1 131 ? 6.244 37.046 24.315 1.00 38.15 109 PRO A N 1
ATOM 735 C CA . PRO A 1 131 ? 6.644 36.159 23.174 1.00 37.31 109 PRO A CA 1
ATOM 736 C C . PRO A 1 131 ? 6.300 36.756 21.784 1.00 37.29 109 PRO A C 1
ATOM 737 O O . PRO A 1 131 ? 5.366 37.591 21.648 1.00 36.06 109 PRO A O 1
ATOM 741 N N . VAL A 1 132 ? 7.100 36.374 20.799 1.00 34.70 110 VAL A N 1
ATOM 742 C CA . VAL A 1 132 ? 6.995 36.783 19.403 1.00 32.25 110 VAL A CA 1
ATOM 743 C C . VAL A 1 132 ? 6.889 35.475 18.571 1.00 32.29 110 VAL A C 1
ATOM 744 O O . VAL A 1 132 ? 7.692 34.588 18.714 1.00 31.86 110 VAL A O 1
ATOM 748 N N . ILE A 1 133 ? 5.847 35.364 17.790 1.00 32.49 111 ILE A N 1
ATOM 749 C CA . ILE A 1 133 ? 5.588 34.241 16.952 1.00 33.66 111 ILE A CA 1
ATOM 750 C C . ILE A 1 133 ? 5.644 34.710 15.508 1.00 36.12 111 ILE A C 1
ATOM 751 O O . ILE A 1 133 ? 4.883 35.575 15.073 1.00 34.62 111 ILE A O 1
ATOM 756 N N . ALA A 1 134 ? 6.556 34.143 14.734 1.00 33.77 112 ALA A N 1
ATOM 757 C CA . ALA A 1 134 ? 6.694 34.562 13.360 1.00 35.04 112 ALA A CA 1
ATOM 758 C C . ALA A 1 134 ? 5.957 33.617 12.467 1.00 35.97 112 ALA A C 1
ATOM 759 O O . ALA A 1 134 ? 5.801 32.418 12.782 1.00 34.67 112 ALA A O 1
ATOM 761 N N . ALA A 1 135 ? 5.476 34.176 11.363 1.00 34.95 113 ALA A N 1
ATOM 762 C CA . ALA A 1 135 ? 4.841 33.409 10.329 1.00 35.53 113 ALA A CA 1
ATOM 763 C C . ALA A 1 135 ? 5.557 33.700 9.036 1.00 37.37 113 ALA A C 1
ATOM 764 O O . ALA A 1 135 ? 5.581 34.871 8.572 1.00 37.34 113 ALA A O 1
ATOM 766 N N . VAL A 1 136 ? 6.117 32.646 8.447 1.00 36.76 114 VAL A N 1
ATOM 767 C CA . VAL A 1 136 ? 7.053 32.711 7.316 1.00 35.99 114 VAL A CA 1
ATOM 768 C C . VAL A 1 136 ? 6.501 32.038 6.063 1.00 38.78 114 VAL A C 1
ATOM 769 O O . VAL A 1 136 ? 5.977 30.942 6.117 1.00 35.45 114 VAL A O 1
ATOM 773 N N . HIS A 1 137 ? 6.546 32.763 4.936 1.00 39.42 115 HIS A N 1
ATOM 774 C CA . HIS A 1 137 ? 6.075 32.199 3.639 1.00 41.08 115 HIS A CA 1
ATOM 775 C C . HIS A 1 137 ? 6.982 32.787 2.571 1.00 39.95 115 HIS A C 1
ATOM 776 O O . HIS A 1 137 ? 7.752 33.756 2.844 1.00 39.06 115 HIS A O 1
ATOM 783 N N . GLY A 1 138 ? 6.961 32.173 1.385 1.00 42.61 116 GLY A N 1
ATOM 784 C CA . GLY A 1 138 ? 7.790 32.647 0.214 1.00 42.14 116 GLY A CA 1
ATOM 785 C C . GLY A 1 138 ? 9.265 32.599 0.549 1.00 43.35 116 GLY A C 1
ATOM 786 O O . GLY A 1 138 ? 9.736 31.696 1.254 1.00 44.12 116 GLY A O 1
ATOM 787 N N . VAL A 1 139 ? 9.998 33.598 0.127 1.00 45.40 117 VAL A N 1
ATOM 788 C CA . VAL A 1 139 ? 11.453 33.676 0.311 1.00 47.50 117 VAL A CA 1
ATOM 789 C C . VAL A 1 139 ? 11.825 34.258 1.670 1.00 50.53 117 VAL A C 1
ATOM 790 O O . VAL A 1 139 ? 11.132 35.151 2.180 1.00 43.45 117 VAL A O 1
ATOM 794 N N . CYS A 1 140 ? 12.877 33.706 2.298 1.00 46.39 118 CYS A N 1
ATOM 795 C CA . CYS A 1 140 ? 13.326 34.174 3.581 1.00 41.94 118 CYS A CA 1
ATOM 796 C C . CYS A 1 140 ? 14.808 33.914 3.671 1.00 45.83 118 CYS A C 1
ATOM 797 O O . CYS A 1 140 ? 15.273 32.817 4.149 1.00 39.97 118 CYS A O 1
ATOM 800 N N . PHE A 1 141 ? 15.573 34.906 3.261 1.00 43.20 119 PHE A N 1
ATOM 801 C CA . PHE A 1 141 ? 16.979 34.733 2.962 1.00 45.12 119 PHE A CA 1
ATOM 802 C C . PHE A 1 141 ? 17.821 35.658 3.816 1.00 44.97 119 PHE A C 1
ATOM 803 O O . PHE A 1 141 ? 17.531 36.872 3.931 1.00 46.41 119 PHE A O 1
ATOM 811 N N . GLY A 1 142 ? 18.955 35.172 4.299 1.00 42.85 120 GLY A N 1
ATOM 812 C CA . GLY A 1 142 ? 20.033 36.082 4.768 1.00 41.41 120 GLY A CA 1
ATOM 813 C C . GLY A 1 142 ? 19.604 36.808 6.027 1.00 41.02 120 GLY A C 1
ATOM 814 O O . GLY A 1 142 ? 19.192 36.155 7.008 1.00 39.71 120 GLY A O 1
ATOM 815 N N . GLY A 1 143 ? 19.504 38.146 5.940 1.00 42.83 121 GLY A N 1
ATOM 816 C CA . GLY A 1 143 ? 19.004 38.983 7.031 1.00 41.76 121 GLY A CA 1
ATOM 817 C C . GLY A 1 143 ? 17.581 38.637 7.394 1.00 41.54 121 GLY A C 1
ATOM 818 O O . GLY A 1 143 ? 17.205 38.695 8.571 1.00 42.26 121 GLY A O 1
ATOM 819 N N . GLY A 1 144 ? 16.786 38.287 6.370 1.00 38.67 122 GLY A N 1
ATOM 820 C CA . GLY A 1 144 ? 15.381 37.959 6.550 1.00 38.72 122 GLY A CA 1
ATOM 821 C C . GLY A 1 144 ? 15.215 36.709 7.416 1.00 38.41 122 GLY A C 1
ATOM 822 O O . GLY A 1 144 ? 14.434 36.689 8.362 1.00 37.21 122 GLY A O 1
ATOM 823 N N . LEU A 1 145 ? 16.049 35.720 7.175 1.00 37.59 123 LEU A N 1
ATOM 824 C CA . LEU A 1 145 ? 16.069 34.519 8.015 1.00 35.67 123 LEU A CA 1
ATOM 825 C C . LEU A 1 145 ? 16.513 34.841 9.436 1.00 34.64 123 LEU A C 1
ATOM 826 O O . LEU A 1 145 ? 15.957 34.302 10.418 1.00 34.88 123 LEU A O 1
ATOM 831 N N . GLN A 1 146 ? 17.524 35.693 9.595 1.00 33.18 124 GLN A N 1
ATOM 832 C CA . GLN A 1 146 ? 17.893 36.104 10.960 1.00 32.26 124 GLN A CA 1
ATOM 833 C C . GLN A 1 146 ? 16.826 36.886 11.686 1.00 32.33 124 GLN A C 1
ATOM 834 O O . GLN A 1 146 ? 16.575 36.651 12.868 1.00 33.61 124 GLN A O 1
ATOM 840 N N . VAL A 1 147 ? 16.141 37.795 10.979 1.00 33.97 125 VAL A N 1
ATOM 841 C CA . VAL A 1 147 ? 15.060 38.572 11.606 1.00 35.38 125 VAL A CA 1
ATOM 842 C C . VAL A 1 147 ? 14.007 37.561 12.113 1.00 34.81 125 VAL A C 1
ATOM 843 O O . VAL A 1 147 ? 13.599 37.591 13.284 1.00 36.16 125 VAL A O 1
ATOM 847 N N . ALA A 1 148 ? 13.598 36.592 11.261 1.00 34.17 126 ALA A N 1
ATOM 848 C CA . ALA A 1 148 ? 12.584 35.636 11.692 1.00 34.86 126 ALA A CA 1
ATOM 849 C C . ALA A 1 148 ? 13.047 34.827 12.887 1.00 32.78 126 ALA A C 1
ATOM 850 O O . ALA A 1 148 ? 12.219 34.348 13.717 1.00 30.18 126 ALA A O 1
ATOM 852 N N . SER A 1 149 ? 14.350 34.618 12.936 1.00 30.79 127 SER A N 1
ATOM 853 C CA . SER A 1 149 ? 14.927 33.802 13.968 1.00 31.45 127 SER A CA 1
ATOM 854 C C . SER A 1 149 ? 14.950 34.521 15.319 1.00 33.69 127 SER A C 1
ATOM 855 O O . SER A 1 149 ? 15.207 33.893 16.362 1.00 30.39 127 SER A O 1
ATOM 858 N N . GLY A 1 150 ? 14.725 35.835 15.325 1.00 32.43 128 GLY A N 1
ATOM 859 C CA . GLY A 1 150 ? 14.558 36.531 16.607 1.00 32.74 128 GLY A CA 1
ATOM 860 C C . GLY A 1 150 ? 13.285 36.170 17.359 1.00 32.20 128 GLY A C 1
ATOM 861 O O . GLY A 1 150 ? 13.197 36.393 18.589 1.00 33.57 128 GLY A O 1
ATOM 862 N N . ALA A 1 151 ? 12.292 35.598 16.650 1.00 32.12 129 ALA A N 1
ATOM 863 C CA . ALA A 1 151 ? 11.039 35.238 17.281 1.00 31.49 129 ALA A CA 1
ATOM 864 C C . ALA A 1 151 ? 11.249 34.029 18.212 1.00 31.22 129 ALA A C 1
ATOM 865 O O . ALA A 1 151 ? 12.256 33.290 18.138 1.00 32.85 129 ALA A O 1
ATOM 867 N N . ASP A 1 152 ? 10.330 33.837 19.113 1.00 31.72 130 ASP A N 1
ATOM 868 C CA . ASP A 1 152 ? 10.362 32.667 19.980 1.00 31.29 130 ASP A CA 1
ATOM 869 C C . ASP A 1 152 ? 10.071 31.392 19.172 1.00 30.38 130 ASP A C 1
ATOM 870 O O . ASP A 1 152 ? 10.661 30.342 19.440 1.00 29.80 130 ASP A O 1
ATOM 875 N N . ILE A 1 153 ? 9.095 31.477 18.269 1.00 28.85 131 ILE A N 1
ATOM 876 C CA . ILE A 1 153 ? 8.492 30.312 17.615 1.00 31.24 131 ILE A CA 1
ATOM 877 C C . ILE A 1 153 ? 8.178 30.713 16.179 1.00 32.19 131 ILE A C 1
ATOM 878 O O . ILE A 1 153 ? 7.870 31.900 15.986 1.00 30.34 131 ILE A O 1
ATOM 883 N N . ARG A 1 154 ? 8.352 29.801 15.198 1.00 31.04 132 ARG A N 1
ATOM 884 C CA . ARG A 1 154 ? 8.070 30.063 13.762 1.00 31.37 132 ARG A CA 1
ATOM 885 C C . ARG A 1 154 ? 7.151 29.040 13.087 1.00 32.89 132 ARG A C 1
ATOM 886 O O . ARG A 1 154 ? 7.376 27.788 13.212 1.00 29.74 132 ARG A O 1
ATOM 894 N N . PHE A 1 155 ? 6.083 29.547 12.457 1.00 29.92 133 PHE A N 1
ATOM 895 C CA . PHE A 1 155 ? 5.287 28.775 11.541 1.00 31.23 133 PHE A CA 1
ATOM 896 C C . PHE A 1 155 ? 5.789 29.076 10.156 1.00 31.35 133 PHE A C 1
ATOM 897 O O . PHE A 1 155 ? 6.131 30.235 9.858 1.00 31.77 133 PHE A O 1
ATOM 905 N N . ILE A 1 156 ? 5.758 28.078 9.268 1.00 28.99 134 ILE A N 1
ATOM 906 C CA . ILE A 1 156 ? 6.205 28.272 7.939 1.00 31.23 134 ILE A CA 1
ATOM 907 C C . ILE A 1 156 ? 5.454 27.436 6.932 1.00 32.35 134 ILE A C 1
ATOM 908 O O . ILE A 1 156 ? 5.019 26.305 7.250 1.00 32.77 134 ILE A O 1
ATOM 913 N N . THR A 1 157 ? 5.415 27.888 5.669 1.00 33.42 135 THR A N 1
ATOM 914 C CA . THR A 1 157 ? 4.796 27.085 4.609 1.00 35.48 135 THR A CA 1
ATOM 915 C C . THR A 1 157 ? 5.764 25.973 4.230 1.00 35.35 135 THR A C 1
ATOM 916 O O . THR A 1 157 ? 6.973 26.155 4.322 1.00 33.92 135 THR A O 1
ATOM 920 N N . PRO A 1 158 ? 5.230 24.837 3.792 1.00 37.32 136 PRO A N 1
ATOM 921 C CA . PRO A 1 158 ? 6.067 23.722 3.417 1.00 38.79 136 PRO A CA 1
ATOM 922 C C . PRO A 1 158 ? 7.018 24.067 2.271 1.00 38.71 136 PRO A C 1
ATOM 923 O O . PRO A 1 158 ? 8.118 23.483 2.183 1.00 36.99 136 PRO A O 1
ATOM 927 N N . ASP A 1 159 ? 6.562 24.942 1.386 1.00 41.09 137 ASP A N 1
ATOM 928 C CA . ASP A 1 159 ? 7.252 25.292 0.184 1.00 42.84 137 ASP A CA 1
ATOM 929 C C . ASP A 1 159 ? 7.953 26.661 0.269 1.00 40.53 137 ASP A C 1
ATOM 930 O O . ASP A 1 159 ? 8.415 27.195 -0.756 1.00 39.15 137 ASP A O 1
ATOM 935 N N . ALA A 1 160 ? 8.106 27.213 1.455 1.00 38.24 138 ALA A N 1
ATOM 936 C CA . ALA A 1 160 ? 8.955 28.379 1.622 1.00 36.96 138 ALA A CA 1
ATOM 937 C C . ALA A 1 160 ? 10.361 28.050 1.153 1.00 41.20 138 ALA A C 1
ATOM 938 O O . ALA A 1 160 ? 10.761 26.862 1.118 1.00 36.72 138 ALA A O 1
ATOM 940 N N . ARG A 1 161 ? 11.117 29.104 0.827 1.00 39.56 139 ARG A N 1
ATOM 941 C CA . ARG A 1 161 ? 12.528 29.006 0.393 1.00 39.49 139 ARG A CA 1
ATOM 942 C C . ARG A 1 161 ? 13.393 29.813 1.309 1.00 39.42 139 ARG A C 1
ATOM 943 O O . ARG A 1 161 ? 13.213 31.059 1.448 1.00 42.88 139 ARG A O 1
ATOM 951 N N . LEU A 1 162 ? 14.318 29.155 1.977 1.00 37.41 140 LEU A N 1
ATOM 952 C CA . LEU A 1 162 ? 15.160 29.816 2.938 1.00 37.47 140 LEU A CA 1
ATOM 953 C C . LEU A 1 162 ? 16.579 29.581 2.579 1.00 39.63 140 LEU A C 1
ATOM 954 O O . LEU A 1 162 ? 16.883 28.597 1.908 1.00 37.94 140 LEU A O 1
ATOM 959 N N . ALA A 1 163 ? 17.463 30.427 3.100 1.00 37.97 141 ALA A N 1
ATOM 960 C CA . ALA A 1 163 ? 18.887 30.211 2.924 1.00 39.60 141 ALA A CA 1
ATOM 961 C C . ALA A 1 163 ? 19.688 31.048 3.904 1.00 39.76 141 ALA A C 1
ATOM 962 O O . ALA A 1 163 ? 19.315 32.180 4.212 1.00 37.50 141 ALA A O 1
ATOM 964 N N . VAL A 1 164 ? 20.812 30.515 4.375 1.00 37.23 142 VAL A N 1
ATOM 965 C CA . VAL A 1 164 ? 21.768 31.290 5.144 1.00 36.06 142 VAL A CA 1
ATOM 966 C C . VAL A 1 164 ? 22.650 31.814 4.017 1.00 39.43 142 VAL A C 1
ATOM 967 O O . VAL A 1 164 ? 23.622 31.113 3.532 1.00 38.91 142 VAL A O 1
ATOM 971 N N . MET A 1 165 ? 22.265 32.989 3.522 1.00 38.14 143 MET A N 1
ATOM 972 C CA . MET A 1 165 ? 22.728 33.447 2.198 1.00 40.93 143 MET A CA 1
ATOM 973 C C . MET A 1 165 ? 24.100 34.153 2.227 1.00 41.36 143 MET A C 1
ATOM 974 O O . MET A 1 165 ? 24.693 34.353 1.184 1.00 43.05 143 MET A O 1
ATOM 979 N N . GLU A 1 166 ? 24.620 34.531 3.399 1.00 41.81 144 GLU A N 1
ATOM 980 C CA . GLU A 1 166 ? 25.682 35.523 3.439 1.00 43.61 144 GLU A CA 1
ATOM 981 C C . GLU A 1 166 ? 26.975 35.204 2.727 1.00 43.57 144 GLU A C 1
ATOM 982 O O . GLU A 1 166 ? 27.646 36.130 2.145 1.00 44.30 144 GLU A O 1
ATOM 988 N N . VAL A 1 167 ? 27.362 33.949 2.740 1.00 40.73 145 VAL A N 1
ATOM 989 C CA . VAL A 1 167 ? 28.624 33.563 2.127 1.00 41.51 145 VAL A CA 1
ATOM 990 C C . VAL A 1 167 ? 28.595 33.842 0.637 1.00 43.23 145 VAL A C 1
ATOM 991 O O . VAL A 1 167 ? 29.656 34.028 0.003 1.00 41.11 145 VAL A O 1
ATOM 995 N N . LYS A 1 168 ? 27.395 33.917 0.062 1.00 43.71 146 LYS A N 1
ATOM 996 C CA . LYS A 1 168 ? 27.306 34.186 -1.361 1.00 49.16 146 LYS A CA 1
ATOM 997 C C . LYS A 1 168 ? 27.868 35.577 -1.658 1.00 51.46 146 LYS A C 1
ATOM 998 O O . LYS A 1 168 ? 28.469 35.753 -2.716 1.00 52.37 146 LYS A O 1
ATOM 1004 N N . TRP A 1 169 ? 27.683 36.530 -0.719 1.00 49.47 147 TRP A N 1
ATOM 1005 C CA . TRP A 1 169 ? 28.164 37.919 -0.892 1.00 53.81 147 TRP A CA 1
ATOM 1006 C C . TRP A 1 169 ? 29.559 38.110 -0.262 1.00 53.16 147 TRP A C 1
ATOM 1007 O O . TRP A 1 169 ? 29.974 39.232 -0.072 1.00 52.71 147 TRP A O 1
ATOM 1018 N N . GLY A 1 170 ? 30.253 37.021 0.069 1.00 49.55 148 GLY A N 1
ATOM 1019 C CA . GLY A 1 170 ? 31.543 37.091 0.741 1.00 49.53 148 GLY A CA 1
ATOM 1020 C C . GLY A 1 170 ? 31.526 37.597 2.164 1.00 49.27 148 GLY A C 1
ATOM 1021 O O . GLY A 1 170 ? 32.560 38.130 2.624 1.00 48.85 148 GLY A O 1
ATOM 1022 N N . LEU A 1 171 ? 30.360 37.436 2.840 1.00 46.95 149 LEU A N 1
ATOM 1023 C CA . LEU A 1 171 ? 30.138 37.861 4.176 1.00 44.93 149 LEU A CA 1
ATOM 1024 C C . LEU A 1 171 ? 29.839 36.619 5.048 1.00 42.58 149 LEU A C 1
ATOM 1025 O O . LEU A 1 171 ? 29.724 35.493 4.534 1.00 41.07 149 LEU A O 1
ATOM 1030 N N . VAL A 1 172 ? 29.705 36.861 6.348 1.00 40.58 150 VAL A N 1
ATOM 1031 C CA . VAL A 1 172 ? 29.164 35.905 7.297 1.00 40.73 150 VAL A CA 1
ATOM 1032 C C . VAL A 1 172 ? 27.837 36.405 7.873 1.00 38.24 150 VAL A C 1
ATOM 1033 O O . VAL A 1 172 ? 27.543 37.600 7.819 1.00 41.18 150 VAL A O 1
ATOM 1037 N N . PRO A 1 173 ? 27.024 35.482 8.408 1.00 40.11 151 PRO A N 1
ATOM 1038 C CA . PRO A 1 173 ? 25.843 35.888 9.148 1.00 40.42 151 PRO A CA 1
ATOM 1039 C C . PRO A 1 173 ? 26.251 36.721 10.326 1.00 43.62 151 PRO A C 1
ATOM 1040 O O . PRO A 1 173 ? 27.059 36.297 11.158 1.00 41.46 151 PRO A O 1
ATOM 1044 N N . ASP A 1 174 ? 25.731 37.949 10.369 1.00 43.33 152 ASP A N 1
ATOM 1045 C CA . ASP A 1 174 ? 26.136 38.888 11.440 1.00 42.62 152 ASP A CA 1
ATOM 1046 C C . ASP A 1 174 ? 24.952 39.661 11.962 1.00 40.82 152 ASP A C 1
ATOM 1047 O O . ASP A 1 174 ? 25.158 40.723 12.512 1.00 42.40 152 ASP A O 1
ATOM 1052 N N . MET A 1 175 ? 23.732 39.136 11.795 1.00 38.78 153 MET A N 1
ATOM 1053 C CA . MET A 1 175 ? 22.522 39.785 12.343 1.00 38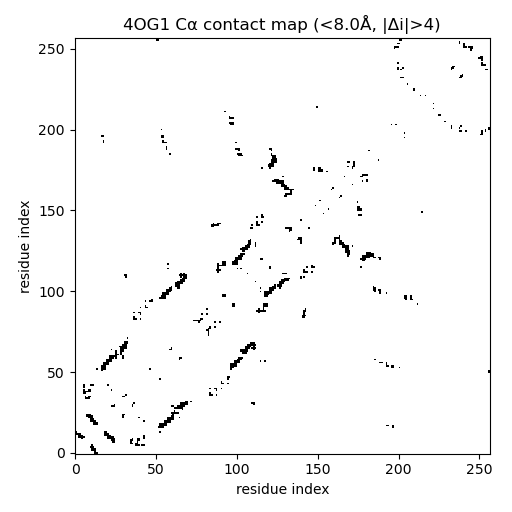.86 153 MET A CA 1
ATOM 1054 C C . MET A 1 175 ? 21.924 38.879 13.428 1.00 39.41 153 MET A C 1
ATOM 1055 O O . MET A 1 175 ? 20.726 38.598 13.478 1.00 41.14 153 MET A O 1
ATOM 1060 N N . ALA A 1 176 ? 22.808 38.395 14.266 1.00 37.80 154 ALA A N 1
ATOM 1061 C CA . ALA A 1 176 ? 22.560 37.592 15.435 1.00 36.65 154 ALA A CA 1
ATOM 1062 C C . ALA A 1 176 ? 22.250 36.123 15.231 1.00 35.59 154 ALA A C 1
ATOM 1063 O O . ALA A 1 176 ? 22.036 35.394 16.186 1.00 35.24 154 ALA A O 1
ATOM 1065 N N . GLY A 1 177 ? 22.272 35.637 14.015 1.00 33.86 155 GLY A N 1
ATOM 1066 C CA . GLY A 1 177 ? 22.104 34.225 13.782 1.00 35.12 155 GLY A CA 1
ATOM 1067 C C . GLY A 1 177 ? 22.898 33.290 14.631 1.00 33.36 155 GLY A C 1
ATOM 1068 O O . GLY A 1 177 ? 22.351 32.274 15.141 1.00 35.55 155 GLY A O 1
ATOM 1069 N N . TYR A 1 178 ? 24.164 33.592 14.860 1.00 34.48 156 TYR A N 1
ATOM 1070 C CA . TYR A 1 178 ? 24.923 32.633 15.714 1.00 36.33 156 TYR A CA 1
ATOM 1071 C C . TYR A 1 178 ? 24.429 32.640 17.148 1.00 37.77 156 TYR A C 1
ATOM 1072 O O . TYR A 1 178 ? 24.619 31.677 17.855 1.00 35.58 156 TYR A O 1
ATOM 1081 N N . ALA A 1 179 ? 23.762 33.688 17.591 1.00 36.19 157 ALA A N 1
ATOM 1082 C CA . ALA A 1 179 ? 23.210 33.655 18.971 1.00 38.42 157 ALA A CA 1
ATOM 1083 C C . ALA A 1 179 ? 21.790 32.995 18.950 1.00 38.76 157 ALA A C 1
ATOM 1084 O O . ALA A 1 179 ? 21.456 32.266 19.804 1.00 39.03 157 ALA A O 1
ATOM 1086 N N . LEU A 1 180 ? 21.053 33.154 17.871 1.00 33.70 158 LEU A N 1
ATOM 1087 C CA . LEU A 1 180 ? 19.695 32.685 17.829 1.00 34.89 158 LEU A CA 1
ATOM 1088 C C . LEU A 1 180 ? 19.529 31.240 17.344 1.00 33.17 158 LEU A C 1
ATOM 1089 O O . LEU A 1 180 ? 18.582 30.571 17.716 1.00 35.08 158 LEU A O 1
ATOM 1094 N N . TRP A 1 181 ? 20.407 30.782 16.479 1.00 33.47 159 TRP A N 1
ATOM 1095 C CA . TRP A 1 181 ? 20.272 29.454 15.903 1.00 30.81 159 TRP A CA 1
ATOM 1096 C C . TRP A 1 181 ? 20.744 28.348 16.824 1.00 34.11 159 TRP A C 1
ATOM 1097 O O . TRP A 1 181 ? 20.310 27.139 16.692 1.00 32.39 159 TRP A O 1
ATOM 1108 N N . ARG A 1 182 ? 21.610 28.707 17.750 1.00 37.01 160 ARG A N 1
ATOM 1109 C CA . ARG A 1 182 ? 22.383 27.654 18.448 1.00 42.68 160 ARG A CA 1
ATOM 1110 C C . ARG A 1 182 ? 21.550 26.832 19.417 1.00 41.51 160 ARG A C 1
ATOM 1111 O O . ARG A 1 182 ? 21.872 25.692 19.622 1.00 38.31 160 ARG A O 1
ATOM 1119 N N . GLY A 1 183 ? 20.433 27.309 19.884 1.00 34.43 161 GLY A N 1
ATOM 1120 C CA . GLY A 1 183 ? 19.637 26.458 20.713 1.00 35.80 161 GLY A CA 1
ATOM 1121 C C . GLY A 1 183 ? 18.605 25.614 19.914 1.00 33.42 161 GLY A C 1
ATOM 1122 O O . GLY A 1 183 ? 17.880 24.847 20.483 1.00 30.47 161 GLY A O 1
ATOM 1123 N N . ASN A 1 184 ? 18.506 25.790 18.600 1.00 26.96 162 ASN A N 1
ATOM 1124 C CA . ASN A 1 184 ? 17.542 25.055 17.768 1.00 25.91 162 ASN A CA 1
ATOM 1125 C C . ASN A 1 184 ? 18.131 24.188 16.655 1.00 26.26 162 ASN A C 1
ATOM 1126 O O . ASN A 1 184 ? 17.495 23.241 16.196 1.00 27.71 162 ASN A O 1
ATOM 1131 N N . VAL A 1 185 ? 19.315 24.523 16.201 1.00 26.61 163 VAL A N 1
ATOM 1132 C CA . VAL A 1 185 ? 19.922 23.928 14.998 1.00 26.86 163 VAL A CA 1
ATOM 1133 C C . VAL A 1 185 ? 21.216 23.190 15.381 1.00 28.95 163 VAL A C 1
ATOM 1134 O O . VAL A 1 185 ? 22.010 23.685 16.127 1.00 28.37 163 VAL A O 1
ATOM 1138 N N . ARG A 1 186 ? 21.408 22.006 14.822 1.00 27.95 164 ARG A N 1
ATOM 1139 C CA . ARG A 1 186 ? 22.670 21.294 15.029 1.00 27.89 164 ARG A CA 1
ATOM 1140 C C . ARG A 1 186 ? 23.847 22.070 14.515 1.00 27.97 164 ARG A C 1
ATOM 1141 O O . ARG A 1 186 ? 23.817 22.758 13.458 1.00 26.23 164 ARG A O 1
ATOM 1149 N N . ASP A 1 187 ? 24.931 21.925 15.232 1.00 27.35 165 ASP A N 1
ATOM 1150 C CA . ASP A 1 187 ? 26.246 22.445 14.737 1.00 28.22 165 ASP A CA 1
ATOM 1151 C C . ASP A 1 187 ? 26.587 22.025 13.272 1.00 29.78 165 ASP A C 1
ATOM 1152 O O . ASP A 1 187 ? 26.914 22.893 12.429 1.00 32.15 165 ASP A O 1
ATOM 1157 N N . ASP A 1 188 ? 26.562 20.741 12.947 1.00 28.57 166 ASP A N 1
ATOM 1158 C CA . ASP A 1 188 ? 26.932 20.290 11.603 1.00 29.62 166 ASP A CA 1
ATOM 1159 C C . ASP A 1 188 ? 26.017 20.915 10.521 1.00 31.36 166 ASP A C 1
ATOM 1160 O O . ASP A 1 188 ? 26.484 21.436 9.519 1.00 31.13 166 ASP A O 1
ATOM 1165 N N . VAL A 1 189 ? 24.721 20.953 10.793 1.00 30.24 167 VAL A N 1
ATOM 1166 C CA . VAL A 1 189 ? 23.740 21.467 9.823 1.00 29.36 167 VAL A CA 1
ATOM 1167 C C . VAL A 1 189 ? 24.022 22.931 9.570 1.00 31.13 167 VAL A C 1
ATOM 1168 O O . VAL A 1 189 ? 23.991 23.412 8.396 1.00 29.68 167 VAL A O 1
ATOM 1172 N N . LEU A 1 190 ? 24.273 23.659 10.647 1.00 29.91 168 LEU A N 1
ATOM 1173 C CA . LEU A 1 190 ? 24.487 25.068 10.450 1.00 30.75 168 LEU A CA 1
ATOM 1174 C C . LEU A 1 190 ? 25.765 25.339 9.667 1.00 30.98 168 LEU A C 1
ATOM 1175 O O . LEU A 1 190 ? 25.759 26.274 8.829 1.00 32.42 168 LEU A O 1
ATOM 1180 N N . ARG A 1 191 ? 26.851 24.586 9.910 1.00 28.74 169 ARG A N 1
ATOM 1181 C CA . ARG A 1 191 ? 28.119 24.831 9.180 1.00 30.20 169 ARG A CA 1
ATOM 1182 C C . ARG A 1 191 ? 27.869 24.526 7.729 1.00 29.49 169 ARG A C 1
ATOM 1183 O O . ARG A 1 191 ? 28.114 25.349 6.867 1.00 33.66 169 ARG A O 1
ATOM 1191 N N . GLU A 1 192 ? 27.220 23.417 7.439 1.00 30.08 170 GLU A N 1
ATOM 1192 C CA . GLU A 1 192 ? 26.929 23.145 6.024 1.00 32.74 170 GLU A CA 1
ATOM 1193 C C . GLU A 1 192 ? 26.150 24.201 5.278 1.00 33.61 170 GLU A C 1
ATOM 1194 O O . GLU A 1 192 ? 26.513 24.653 4.130 1.00 32.79 170 GLU A O 1
ATOM 1200 N N . LEU A 1 193 ? 25.040 24.606 5.880 1.00 33.52 171 LEU A N 1
ATOM 1201 C CA . LEU A 1 193 ? 24.158 25.554 5.200 1.00 32.20 171 LEU A CA 1
ATOM 1202 C C . LEU A 1 193 ? 24.803 26.918 5.050 1.00 33.07 171 LEU A C 1
ATOM 1203 O O . LEU A 1 193 ? 24.496 27.630 4.095 1.00 34.92 171 LEU A O 1
ATOM 1208 N N . THR A 1 194 ? 25.661 27.284 5.976 1.00 31.85 172 THR A N 1
ATOM 1209 C CA . THR A 1 194 ? 26.358 28.531 5.903 1.00 33.94 172 THR A CA 1
ATOM 1210 C C . THR A 1 194 ? 27.442 28.488 4.795 1.00 35.88 172 THR A C 1
ATOM 1211 O O . THR A 1 194 ? 27.531 29.398 3.950 1.00 34.51 172 THR A O 1
ATOM 1215 N N . TYR A 1 195 ? 28.267 27.443 4.769 1.00 36.36 173 TYR A N 1
ATOM 1216 C CA . TYR A 1 195 ? 29.357 27.394 3.773 1.00 37.29 173 TYR A CA 1
ATOM 1217 C C . TYR A 1 195 ? 28.800 27.299 2.336 1.00 37.76 173 TYR A C 1
ATOM 1218 O O . TYR A 1 195 ? 29.406 27.824 1.431 1.00 42.50 173 TYR A O 1
ATOM 1227 N N . THR A 1 196 ? 27.725 26.511 2.119 1.00 36.74 174 THR A N 1
ATOM 1228 C CA . THR A 1 196 ? 27.135 26.307 0.775 1.00 36.72 174 THR A CA 1
ATOM 1229 C C . THR A 1 196 ? 26.099 27.366 0.436 1.00 37.88 174 THR A C 1
ATOM 1230 O O . THR A 1 196 ? 25.737 27.502 -0.707 1.00 38.49 174 THR A O 1
ATOM 1234 N N . HIS A 1 197 ? 25.610 28.110 1.445 1.00 38.34 175 HIS A N 1
ATOM 1235 C CA . HIS A 1 197 ? 24.485 28.989 1.281 1.00 39.21 175 HIS A CA 1
ATOM 1236 C C . HIS A 1 197 ? 23.331 28.388 0.456 1.00 42.45 175 HIS A C 1
ATOM 1237 O O . HIS A 1 197 ? 22.603 29.115 -0.214 1.00 44.04 175 HIS A O 1
ATOM 1244 N N . ARG A 1 198 ? 23.107 27.085 0.569 1.00 40.31 176 ARG A N 1
ATOM 1245 C CA . ARG A 1 198 ? 22.063 26.505 -0.256 1.00 43.62 176 ARG A CA 1
ATOM 1246 C C . ARG A 1 198 ? 20.658 26.759 0.256 1.00 42.00 176 ARG A C 1
ATOM 1247 O O . ARG A 1 198 ? 20.408 26.906 1.492 1.00 37.79 176 ARG A O 1
ATOM 1255 N N . GLU A 1 199 ? 19.740 26.772 -0.692 1.00 39.76 177 GLU A N 1
ATOM 1256 C CA . GLU A 1 199 ? 18.323 26.927 -0.366 1.00 44.48 177 GLU A CA 1
ATOM 1257 C C . GLU A 1 199 ? 17.791 25.660 0.233 1.00 41.67 177 GLU A C 1
ATOM 1258 O O . GLU A 1 199 ? 18.188 24.572 -0.154 1.00 39.33 177 GLU A O 1
ATOM 1264 N N . PHE A 1 200 ? 16.934 25.820 1.205 1.00 36.34 178 PHE A N 1
ATOM 1265 C CA . PHE A 1 200 ? 16.211 24.691 1.776 1.00 36.35 178 PHE A CA 1
ATOM 1266 C C . PHE A 1 200 ? 14.735 25.059 1.937 1.00 37.69 178 PHE A C 1
ATOM 1267 O O . PHE A 1 200 ? 14.372 26.249 1.921 1.00 35.73 178 PHE A O 1
ATOM 1275 N N . SER A 1 201 ? 13.884 24.069 1.956 1.00 35.72 179 SER A N 1
ATOM 1276 C CA . SER A 1 201 ? 12.455 24.311 1.995 1.00 35.33 179 SER A CA 1
ATOM 1277 C C . SER A 1 201 ? 11.933 24.514 3.428 1.00 35.04 179 SER A C 1
ATOM 1278 O O . SER A 1 201 ? 12.595 24.255 4.432 1.00 31.97 179 SER A O 1
ATOM 1281 N N . GLY A 1 202 ? 10.681 24.992 3.537 1.00 34.48 180 GLY A N 1
ATOM 1282 C CA . GLY A 1 202 ? 10.037 25.041 4.821 1.00 33.09 180 GLY A CA 1
ATOM 1283 C C . GLY A 1 202 ? 9.932 23.781 5.597 1.00 30.66 180 GLY A C 1
ATOM 1284 O O . GLY A 1 202 ? 10.104 23.786 6.832 1.00 32.15 180 GLY A O 1
ATOM 1285 N N . GLU A 1 203 ? 9.644 22.681 4.914 1.00 32.32 181 GLU A N 1
ATOM 1286 C CA . GLU A 1 203 ? 9.692 21.360 5.514 1.00 35.93 181 GLU A CA 1
ATOM 1287 C C . GLU A 1 203 ? 11.042 21.023 6.058 1.00 32.10 181 GLU A C 1
ATOM 1288 O O . GLU A 1 203 ? 11.124 20.515 7.165 1.00 32.31 181 GLU A O 1
ATOM 1294 N N . GLU A 1 204 ? 12.091 21.281 5.301 1.00 31.84 182 GLU A N 1
ATOM 1295 C CA . GLU A 1 204 ? 13.462 21.045 5.798 1.00 32.95 182 GLU A CA 1
ATOM 1296 C C . GLU A 1 204 ? 13.784 21.925 6.937 1.00 30.69 182 GLU A C 1
ATOM 1297 O O . GLU A 1 204 ? 14.388 21.495 7.878 1.00 28.79 182 GLU A O 1
ATOM 1303 N N . ALA A 1 205 ? 13.331 23.158 6.874 1.00 29.40 183 ALA A N 1
ATOM 1304 C CA . ALA A 1 205 ? 13.542 24.112 7.960 1.00 28.48 183 ALA A CA 1
ATOM 1305 C C . ALA A 1 205 ? 13.034 23.667 9.322 1.00 29.17 183 ALA A C 1
ATOM 1306 O O . ALA A 1 205 ? 13.711 23.847 10.357 1.00 28.98 183 ALA A O 1
ATOM 1308 N N . VAL A 1 206 ? 11.858 23.074 9.343 1.00 30.58 184 VAL A N 1
ATOM 1309 C CA . VAL A 1 206 ? 11.326 22.487 10.547 1.00 30.57 184 VAL A CA 1
ATOM 1310 C C . VAL A 1 206 ? 12.209 21.321 11.044 1.00 31.85 184 VAL A C 1
ATOM 1311 O O . VAL A 1 206 ? 12.589 21.252 12.259 1.00 30.87 184 VAL A O 1
ATOM 1315 N N . ARG A 1 207 ? 12.582 20.443 10.157 1.00 32.69 185 ARG A N 1
ATOM 1316 C CA A ARG A 1 207 ? 13.401 19.333 10.570 0.50 34.28 185 ARG A CA 1
ATOM 1317 C CA B ARG A 1 207 ? 13.436 19.308 10.511 0.50 34.61 185 ARG A CA 1
ATOM 1318 C C . ARG A 1 207 ? 14.780 19.857 11.045 1.00 33.38 185 ARG A C 1
ATOM 1319 O O . ARG A 1 207 ? 15.399 19.300 11.873 1.00 28.79 185 ARG A O 1
ATOM 1334 N N . PHE A 1 208 ? 15.309 20.884 10.411 1.00 33.14 186 PHE A N 1
ATOM 1335 C CA . PHE A 1 208 ? 16.685 21.413 10.796 1.00 30.34 186 PHE A CA 1
ATOM 1336 C C . PHE A 1 208 ? 16.668 22.286 12.053 1.00 31.99 186 PHE A C 1
ATOM 1337 O O . PHE A 1 208 ? 17.697 22.623 12.625 1.00 31.88 186 PHE A O 1
ATOM 1345 N N . GLY A 1 209 ? 15.477 22.772 12.424 1.00 29.53 187 GLY A N 1
ATOM 1346 C CA . GLY A 1 209 ? 15.335 23.648 13.589 1.00 27.43 187 GLY A CA 1
ATOM 1347 C C . GLY A 1 209 ? 15.247 25.156 13.319 1.00 29.30 187 GLY A C 1
ATOM 1348 O O . GLY A 1 209 ? 15.182 25.957 14.247 1.00 26.50 187 GLY A O 1
ATOM 1349 N N . PHE A 1 210 ? 15.213 25.550 12.036 1.00 28.73 188 PHE A N 1
ATOM 1350 C CA . PHE A 1 210 ? 15.023 26.972 11.687 1.00 29.07 188 PHE A CA 1
ATOM 1351 C C . PHE A 1 210 ? 13.568 27.439 11.820 1.00 30.97 188 PHE A C 1
ATOM 1352 O O . PHE A 1 210 ? 13.372 28.614 11.949 1.00 31.64 188 PHE A O 1
ATOM 1360 N N . ALA A 1 211 ? 12.612 26.511 11.846 1.00 28.21 189 ALA A N 1
ATOM 1361 C CA . ALA A 1 211 ? 11.217 26.802 12.081 1.00 28.58 189 ALA A CA 1
ATOM 1362 C C . ALA A 1 211 ? 10.642 25.699 12.969 1.00 28.08 189 ALA A C 1
ATOM 1363 O O . ALA A 1 211 ? 11.221 24.622 13.101 1.00 28.23 189 ALA A O 1
ATOM 1365 N N . THR A 1 212 ? 9.525 25.981 13.590 1.00 28.88 190 THR A N 1
ATOM 1366 C CA . THR A 1 212 ? 8.903 25.150 14.587 1.00 29.56 190 THR A CA 1
ATOM 1367 C C . THR A 1 212 ? 7.776 24.290 14.013 1.00 31.24 190 THR A C 1
ATOM 1368 O O . THR A 1 212 ? 7.650 23.127 14.369 1.00 27.99 190 THR A O 1
ATOM 1372 N N . HIS A 1 213 ? 6.968 24.838 13.121 1.00 30.97 191 HIS A N 1
ATOM 1373 C CA . HIS A 1 213 ? 5.803 24.120 12.596 1.00 34.83 191 HIS A CA 1
ATOM 1374 C C . HIS A 1 213 ? 5.618 24.407 11.113 1.00 35.74 191 HIS A C 1
ATOM 1375 O O . HIS A 1 213 ? 5.729 25.569 10.693 1.00 37.62 191 HIS A O 1
ATOM 1382 N N . VAL A 1 214 ? 5.313 23.360 10.331 1.00 33.14 192 VAL A N 1
ATOM 1383 C CA . VAL A 1 214 ? 4.914 23.480 8.967 1.00 34.94 192 VAL A CA 1
ATOM 1384 C C . VAL A 1 214 ? 3.392 23.789 8.950 1.00 38.86 192 VAL A C 1
ATOM 1385 O O . VAL A 1 214 ? 2.666 23.146 9.664 1.00 39.03 192 VAL A O 1
ATOM 1389 N N . ALA A 1 215 ? 2.925 24.792 8.217 1.00 37.93 193 ALA A N 1
ATOM 1390 C CA . ALA A 1 215 ? 1.479 25.060 8.087 1.00 38.47 193 ALA A CA 1
ATOM 1391 C C . ALA A 1 215 ? 1.244 25.619 6.709 1.00 41.69 193 ALA A C 1
ATOM 1392 O O . ALA A 1 215 ? 1.966 26.503 6.255 1.00 40.64 193 ALA A O 1
ATOM 1394 N N . ASP A 1 216 ? 0.202 25.161 6.064 1.00 44.16 194 ASP A N 1
ATOM 1395 C CA . ASP A 1 216 ? -0.278 25.839 4.835 1.00 48.53 194 ASP A CA 1
ATOM 1396 C C . ASP A 1 216 ? -0.628 27.293 5.030 1.00 49.01 194 ASP A C 1
ATOM 1397 O O . ASP A 1 216 ? -0.424 28.096 4.140 1.00 45.19 194 ASP A O 1
ATOM 1402 N N . ASP A 1 217 ? -1.143 27.650 6.208 1.00 46.44 195 ASP A N 1
ATOM 1403 C CA . ASP A 1 217 ? -1.423 29.085 6.490 1.00 46.05 195 ASP A CA 1
ATOM 1404 C C . ASP A 1 217 ? -0.766 29.472 7.798 1.00 43.27 195 ASP A C 1
ATOM 1405 O O . ASP A 1 217 ? -1.359 29.364 8.858 1.00 43.19 195 ASP A O 1
ATOM 1410 N N . PRO A 1 218 ? 0.525 29.773 7.710 1.00 41.23 196 PRO A N 1
ATOM 1411 C CA . PRO A 1 218 ? 1.323 30.043 8.847 1.00 38.63 196 PRO A CA 1
ATOM 1412 C C . PRO A 1 218 ? 0.823 31.205 9.640 1.00 39.25 196 PRO A C 1
ATOM 1413 O O . PRO A 1 218 ? 0.883 31.178 10.853 1.00 36.14 196 PRO A O 1
ATOM 1417 N N . LEU A 1 219 ? 0.294 32.210 8.986 1.00 37.29 197 LEU A N 1
ATOM 1418 C CA . LEU A 1 219 ? -0.289 33.362 9.737 1.00 41.19 197 LEU A CA 1
ATOM 1419 C C . LEU A 1 219 ? -1.462 32.970 10.555 1.00 41.19 197 LEU A C 1
ATOM 1420 O O . LEU A 1 219 ? -1.579 33.370 11.695 1.00 41.24 197 LEU A O 1
ATOM 1425 N N . ALA A 1 220 ? -2.328 32.135 10.011 1.00 43.22 198 ALA A N 1
ATOM 1426 C CA . ALA A 1 220 ? -3.459 31.644 10.784 1.00 45.04 198 ALA A CA 1
ATOM 1427 C C . ALA A 1 220 ? -2.968 30.763 11.984 1.00 43.82 198 ALA A C 1
ATOM 1428 O O . ALA A 1 220 ? -3.526 30.847 13.080 1.00 40.86 198 ALA A O 1
ATOM 1430 N N . GLY A 1 221 ? -1.902 29.985 11.800 1.00 38.30 199 GLY A N 1
ATOM 1431 C CA . GLY A 1 221 ? -1.443 29.193 12.887 1.00 37.76 199 GLY A CA 1
ATOM 1432 C C . GLY A 1 221 ? -0.802 30.062 13.935 1.00 37.48 199 GLY A C 1
ATOM 1433 O O . GLY A 1 221 ? -1.025 29.882 15.135 1.00 38.61 199 GLY A O 1
ATOM 1434 N N . ALA A 1 222 ? 0.001 31.033 13.520 1.00 37.61 200 ALA A N 1
ATOM 1435 C CA . ALA A 1 222 ? 0.629 31.938 14.518 1.00 35.96 200 ALA A CA 1
ATOM 1436 C C . ALA A 1 222 ? -0.344 32.761 15.315 1.00 37.34 200 ALA A C 1
ATOM 1437 O O . ALA A 1 222 ? -0.175 32.989 16.557 1.00 38.64 200 ALA A O 1
ATOM 1439 N N . MET A 1 223 ? -1.400 33.225 14.647 1.00 39.31 201 MET A N 1
ATOM 1440 C CA . MET A 1 223 ? -2.390 34.032 15.303 1.00 42.73 201 MET A CA 1
ATOM 1441 C C . MET A 1 223 ? -3.168 33.207 16.318 1.00 42.19 201 MET A C 1
ATOM 1442 O O . MET A 1 223 ? -3.481 33.678 17.419 1.00 41.81 201 MET A O 1
ATOM 1447 N N . GLU A 1 224 ? -3.489 31.972 15.950 1.00 42.21 202 GLU A N 1
ATOM 1448 C CA . GLU A 1 224 ? -4.140 31.034 16.910 1.00 41.90 202 GLU A CA 1
ATOM 1449 C C . GLU A 1 224 ? -3.281 30.793 18.133 1.00 39.67 202 GLU A C 1
ATOM 1450 O O . GLU A 1 224 ? -3.738 30.814 19.295 1.00 41.27 202 GLU A O 1
ATOM 1456 N N . LEU A 1 225 ? -1.983 30.518 17.922 1.00 40.20 203 LEU A N 1
ATOM 1457 C CA . LEU A 1 225 ? -1.096 30.323 19.041 1.00 36.80 203 LEU A CA 1
ATOM 1458 C C . LEU A 1 225 ? -0.951 31.581 19.918 1.00 38.91 203 LEU A C 1
ATOM 1459 O O . LEU A 1 225 ? -0.878 31.497 21.157 1.00 42.36 203 LEU A O 1
ATOM 1464 N N . ALA A 1 226 ? -0.834 32.727 19.290 1.00 39.68 204 ALA A N 1
ATOM 1465 C CA . ALA A 1 226 ? -0.729 34.013 20.018 1.00 39.47 204 ALA A CA 1
ATOM 1466 C C . ALA A 1 226 ? -1.986 34.251 20.864 1.00 39.52 204 ALA A C 1
ATOM 1467 O O . ALA A 1 226 ? -1.901 34.819 21.931 1.00 37.86 204 ALA A O 1
ATOM 1469 N N . ARG A 1 227 ? -3.137 33.875 20.339 1.00 40.20 205 ARG A N 1
ATOM 1470 C CA . ARG A 1 227 ? -4.381 34.021 21.134 1.00 44.94 205 ARG A CA 1
ATOM 1471 C C . ARG A 1 227 ? -4.303 33.181 22.443 1.00 44.36 205 ARG A C 1
ATOM 1472 O O . ARG A 1 227 ? -4.644 33.634 23.527 1.00 42.78 205 ARG A O 1
ATOM 1480 N N . VAL A 1 228 ? -3.862 31.946 22.305 1.00 41.18 206 VAL A N 1
ATOM 1481 C CA . VAL A 1 228 ? -3.674 31.027 23.417 1.00 41.93 206 VAL A CA 1
ATOM 1482 C C . VAL A 1 228 ? -2.698 31.624 24.430 1.00 42.88 206 VAL A C 1
ATOM 1483 O O . VAL A 1 228 ? -3.000 31.692 25.645 1.00 39.44 206 VAL A O 1
ATOM 1487 N N . VAL A 1 229 ? -1.550 32.088 23.936 1.00 41.06 207 VAL A N 1
ATOM 1488 C CA . VAL A 1 229 ? -0.567 32.723 24.810 1.00 39.90 207 VAL A CA 1
ATOM 1489 C C . VAL A 1 229 ? -1.207 33.917 25.554 1.00 41.34 207 VAL A C 1
ATOM 1490 O O . VAL A 1 229 ? -0.945 34.096 26.735 1.00 40.61 207 VAL A O 1
ATOM 1494 N N . ALA A 1 230 ? -2.028 34.708 24.860 1.00 43.38 208 ALA A N 1
ATOM 1495 C CA . ALA A 1 230 ? -2.630 35.896 25.413 1.00 44.47 208 ALA A CA 1
ATOM 1496 C C . ALA A 1 230 ? -3.586 35.597 26.513 1.00 45.17 208 ALA A C 1
ATOM 1497 O O . ALA A 1 230 ? -3.952 36.507 27.237 1.00 46.37 208 ALA A O 1
ATOM 1499 N N . GLU A 1 231 ? -4.066 34.360 26.619 1.00 48.25 209 GLU A N 1
ATOM 1500 C CA . GLU A 1 231 ? -4.966 33.985 27.767 1.00 50.37 209 GLU A CA 1
ATOM 1501 C C . GLU A 1 231 ? -4.214 33.771 29.047 1.00 45.47 209 GLU A C 1
ATOM 1502 O O . GLU A 1 231 ? -4.805 33.682 30.070 1.00 45.31 209 GLU A O 1
ATOM 1508 N N . LYS A 1 232 ? -2.901 33.559 28.997 1.00 42.41 210 LYS A N 1
ATOM 1509 C CA . LYS A 1 232 ? -2.164 33.147 30.202 1.00 43.40 210 LYS A CA 1
ATOM 1510 C C . LYS A 1 232 ? -1.725 34.315 31.072 1.00 43.26 210 LYS A C 1
ATOM 1511 O O . LYS A 1 232 ? -1.649 35.448 30.598 1.00 43.22 210 LYS A O 1
ATOM 1517 N N . SER A 1 233 ? -1.449 34.048 32.351 1.00 44.05 211 SER A N 1
ATOM 1518 C CA . SER A 1 233 ? -0.812 35.083 33.220 1.00 46.30 211 SER A CA 1
ATOM 1519 C C . SER A 1 233 ? 0.319 35.774 32.527 1.00 44.71 211 SER A C 1
ATOM 1520 O O . SER A 1 233 ? 1.283 35.118 32.094 1.00 46.95 211 SER A O 1
ATOM 1523 N N . PRO A 1 234 ? 0.224 37.074 32.356 1.00 47.28 212 PRO A N 1
ATOM 1524 C CA . PRO A 1 234 ? 1.288 37.710 31.584 1.00 47.63 212 PRO A CA 1
ATO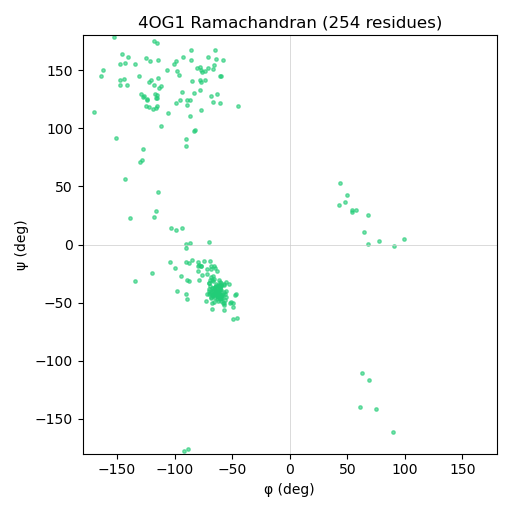M 1525 C C . PRO A 1 234 ? 2.633 37.728 32.336 1.00 48.53 212 PRO A C 1
ATOM 1526 O O . PRO A 1 234 ? 3.719 37.671 31.715 1.00 43.46 212 PRO A O 1
ATOM 1530 N N . ASN A 1 235 ? 2.588 37.849 33.654 1.00 49.27 213 ASN A N 1
ATOM 1531 C CA . ASN A 1 235 ? 3.857 37.785 34.423 1.00 49.30 213 ASN A CA 1
ATOM 1532 C C . ASN A 1 235 ? 4.574 36.433 34.302 1.00 44.61 213 ASN A C 1
ATOM 1533 O O . ASN A 1 235 ? 5.783 36.373 34.323 1.00 43.39 213 ASN A O 1
ATOM 1538 N N . ALA A 1 236 ? 3.801 35.354 34.323 1.00 45.32 214 ALA A N 1
ATOM 1539 C CA . ALA A 1 236 ? 4.350 34.015 34.223 1.00 42.83 214 ALA A CA 1
ATOM 1540 C C . ALA A 1 236 ? 4.911 33.813 32.838 1.00 40.79 214 ALA A C 1
ATOM 1541 O O . ALA A 1 236 ? 6.020 33.359 32.716 1.00 38.93 214 ALA A O 1
ATOM 1543 N N . VAL A 1 237 ? 4.181 34.223 31.797 1.00 40.98 215 VAL A N 1
ATOM 1544 C CA . VAL A 1 237 ? 4.728 34.092 30.441 1.00 39.37 215 VAL A CA 1
ATOM 1545 C C . VAL A 1 237 ? 6.027 34.875 30.259 1.00 40.66 215 VAL A C 1
ATOM 1546 O O . VAL A 1 237 ? 7.022 34.327 29.740 1.00 39.26 215 VAL A O 1
ATOM 1550 N N . ARG A 1 238 ? 6.055 36.112 30.773 1.00 41.84 216 ARG A N 1
ATOM 1551 C CA . ARG A 1 238 ? 7.253 36.908 30.717 1.00 42.52 216 ARG A CA 1
ATOM 1552 C C . ARG A 1 238 ? 8.421 36.321 31.497 1.00 40.25 216 ARG A C 1
ATOM 1553 O O . ARG A 1 238 ? 9.574 36.469 31.068 1.00 41.25 216 ARG A O 1
ATOM 1561 N N . GLY A 1 239 ? 8.158 35.782 32.691 1.00 40.35 217 GLY A N 1
ATOM 1562 C CA . GLY A 1 239 ? 9.235 35.129 33.467 1.00 38.79 217 GLY A CA 1
ATOM 1563 C C . GLY A 1 239 ? 9.776 33.932 32.703 1.00 39.34 217 GLY A C 1
ATOM 1564 O O . GLY A 1 239 ? 10.987 33.727 32.665 1.00 42.07 217 GLY A O 1
ATOM 1565 N N . ALA A 1 240 ? 8.902 33.137 32.066 1.00 37.32 218 ALA A N 1
ATOM 1566 C CA . ALA A 1 240 ? 9.350 31.983 31.298 1.00 36.39 218 ALA A CA 1
ATOM 1567 C C . ALA A 1 240 ? 10.233 32.393 30.132 1.00 35.34 218 ALA A C 1
ATOM 1568 O O . ALA A 1 240 ? 11.324 31.811 29.920 1.00 36.57 218 ALA A O 1
ATOM 1570 N N . LYS A 1 241 ? 9.822 33.430 29.402 1.00 36.35 219 LYS A N 1
ATOM 1571 C CA . LYS A 1 241 ? 10.653 33.937 28.292 1.00 36.24 219 LYS A CA 1
ATOM 1572 C C . LYS A 1 241 ? 12.043 34.363 28.784 1.00 36.62 219 LYS A C 1
ATOM 1573 O O . LYS A 1 241 ? 13.066 34.039 28.186 1.00 36.58 219 LYS A O 1
ATOM 1579 N N . THR A 1 242 ? 12.091 35.041 29.909 1.00 34.86 220 THR A N 1
ATOM 1580 C CA . THR A 1 242 ? 13.365 35.447 30.448 1.00 39.65 220 THR A CA 1
ATOM 1581 C C . THR A 1 242 ? 14.313 34.269 30.842 1.00 42.76 220 THR A C 1
ATOM 1582 O O . THR A 1 242 ? 15.522 34.309 30.600 1.00 38.94 220 THR A O 1
ATOM 1586 N N . LEU A 1 243 ? 13.741 33.240 31.433 1.00 37.68 221 LEU A N 1
ATOM 1587 C CA . LEU A 1 243 ? 14.512 32.048 31.738 1.00 39.77 221 LEU A CA 1
ATOM 1588 C C . LEU A 1 243 ? 14.959 31.324 30.472 1.00 38.87 221 LEU A C 1
ATOM 1589 O O . LEU A 1 243 ? 16.096 30.938 30.384 1.00 38.55 221 LEU A O 1
ATOM 1594 N N . SER A 1 244 ? 14.071 31.188 29.483 1.00 35.66 222 SER A N 1
ATOM 1595 C CA . SER A 1 244 ? 14.469 30.581 28.241 1.00 35.37 222 SER A CA 1
ATOM 1596 C C . SER A 1 244 ? 15.583 31.376 27.598 1.00 37.42 222 SER A C 1
ATOM 1597 O O . SER A 1 244 ? 16.506 30.777 26.965 1.00 34.82 222 SER A O 1
ATOM 1600 N N . ASN A 1 245 ? 15.479 32.713 27.683 1.00 35.17 223 ASN A N 1
ATOM 1601 C CA . ASN A 1 245 ? 16.512 33.552 27.121 1.00 35.12 223 ASN A CA 1
ATOM 1602 C C . ASN A 1 245 ? 17.828 33.393 27.835 1.00 41.60 223 ASN A C 1
ATOM 1603 O O . ASN A 1 245 ? 18.829 33.434 27.184 1.00 37.18 223 ASN A O 1
ATOM 1608 N N . ARG A 1 246 ? 17.855 33.326 29.159 1.00 42.36 224 ARG A N 1
ATOM 1609 C CA . ARG A 1 246 ? 19.133 33.422 29.880 1.00 42.21 224 ARG A CA 1
ATOM 1610 C C . ARG A 1 246 ? 19.782 32.075 30.223 1.00 43.42 224 ARG A C 1
ATOM 1611 O O . ARG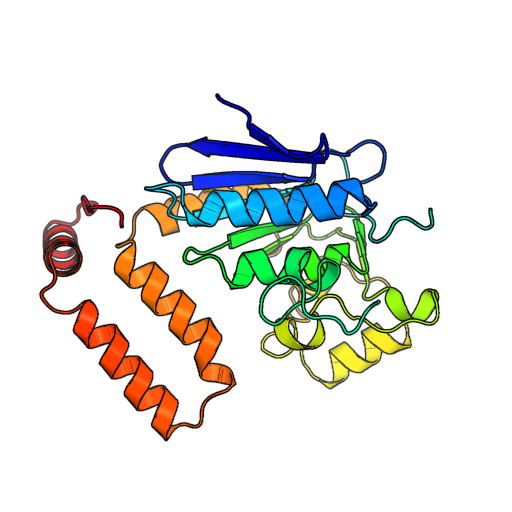 A 1 246 ? 21.009 31.979 30.342 1.00 41.00 224 ARG A O 1
ATOM 1619 N N . ALA A 1 247 ? 18.976 31.037 30.370 1.00 43.27 225 ALA A N 1
ATOM 1620 C CA . ALA A 1 247 ? 19.470 29.744 30.862 1.00 41.55 225 ALA A CA 1
ATOM 1621 C C . ALA A 1 247 ? 20.576 29.085 30.019 1.00 47.65 225 ALA A C 1
ATOM 1622 O O . ALA A 1 247 ? 21.480 28.466 30.607 1.00 42.09 225 ALA A O 1
ATOM 1624 N N . PRO A 1 248 ? 20.562 29.265 28.671 1.00 45.39 226 PRO A N 1
ATOM 1625 C CA . PRO A 1 248 ? 21.619 28.663 27.897 1.00 48.38 226 PRO A CA 1
ATOM 1626 C C . PRO A 1 248 ? 22.959 29.205 28.257 1.00 48.57 226 PRO A C 1
ATOM 1627 O O . PRO A 1 248 ? 23.884 28.453 28.266 1.00 48.89 226 PRO A O 1
ATOM 1631 N N . ASP A 1 249 ? 23.087 30.460 28.595 1.00 44.62 227 ASP A N 1
ATOM 1632 C CA . ASP A 1 249 ? 24.391 31.012 28.938 1.00 46.99 227 ASP A CA 1
ATOM 1633 C C . ASP A 1 249 ? 24.788 30.922 30.444 1.00 52.92 227 ASP A C 1
ATOM 1634 O O . ASP A 1 249 ? 25.811 31.475 30.859 1.00 51.92 227 ASP A O 1
ATOM 1639 N N . LEU A 1 250 ? 23.967 30.360 31.301 1.00 48.51 228 LEU A N 1
ATOM 1640 C CA . LEU A 1 250 ? 24.357 30.320 32.725 1.00 46.05 228 LEU A CA 1
ATOM 1641 C C . LEU A 1 250 ? 24.901 28.926 33.062 1.00 43.66 228 LEU A C 1
ATOM 1642 O O . LEU A 1 250 ? 24.570 27.959 32.390 1.00 41.73 228 LEU A O 1
ATOM 1647 N N . THR A 1 251 ? 25.722 28.828 34.069 1.00 43.32 229 THR A N 1
ATOM 1648 C CA . THR A 1 251 ? 26.009 27.540 34.729 1.00 45.59 229 THR A CA 1
ATOM 1649 C C . THR A 1 251 ? 24.736 26.964 35.402 1.00 46.66 229 THR A C 1
ATOM 1650 O O . THR A 1 251 ? 23.796 27.688 35.713 1.00 44.51 229 THR A O 1
ATOM 1654 N N . VAL A 1 252 ? 24.755 25.661 35.656 1.00 44.34 230 VAL A N 1
ATOM 1655 C CA . VAL A 1 252 ? 23.678 24.958 36.311 1.00 45.44 230 VAL A CA 1
ATOM 1656 C C . VAL A 1 252 ? 23.337 25.685 37.605 1.00 44.35 230 VAL A C 1
ATOM 1657 O O . VAL A 1 252 ? 22.204 25.966 37.869 1.00 38.93 230 VAL A O 1
ATOM 1661 N N . ASP A 1 253 ? 24.349 25.961 38.418 1.00 44.57 231 ASP A N 1
ATOM 1662 C CA . ASP A 1 253 ? 24.122 26.676 39.666 1.00 47.93 231 ASP A CA 1
ATOM 1663 C C . ASP A 1 253 ? 23.330 27.949 39.452 1.00 46.63 231 ASP A C 1
ATOM 1664 O O . ASP A 1 253 ? 22.358 28.226 40.194 1.00 46.65 231 ASP A O 1
ATOM 1669 N N . ASP A 1 254 ? 23.747 28.761 38.486 1.00 45.31 232 ASP A N 1
ATOM 1670 C CA . ASP A 1 254 ? 23.036 30.003 38.226 1.00 44.56 232 ASP A CA 1
ATOM 1671 C C . ASP A 1 254 ? 21.658 29.828 37.619 1.00 43.27 232 ASP A C 1
ATOM 1672 O O . ASP A 1 254 ? 20.772 30.656 37.867 1.00 44.52 232 ASP A O 1
ATOM 1677 N N . VAL A 1 255 ? 21.459 28.809 36.791 1.00 42.16 233 VAL A N 1
ATOM 1678 C CA . VAL A 1 255 ? 20.109 28.545 36.279 1.00 40.07 233 VAL A CA 1
ATOM 1679 C C . VAL A 1 255 ? 19.231 28.311 37.494 1.00 41.40 233 VAL A C 1
ATOM 1680 O O . VAL A 1 255 ? 18.127 28.828 37.561 1.00 40.42 233 VAL A O 1
ATOM 1684 N N . LEU A 1 256 ? 19.718 27.525 38.456 1.00 42.07 234 LEU A N 1
ATOM 1685 C CA . LEU A 1 256 ? 18.865 27.159 39.605 1.00 43.65 234 LEU A CA 1
ATOM 1686 C C . LEU A 1 256 ? 18.428 28.384 40.422 1.00 45.42 234 LEU A C 1
ATOM 1687 O O . LEU A 1 256 ? 17.240 28.525 40.827 1.00 44.16 234 LEU A O 1
ATOM 1692 N N . MET A 1 257 ? 19.371 29.276 40.632 1.00 46.51 235 MET A N 1
ATOM 1693 C CA . MET A 1 257 ? 19.062 30.504 41.352 1.00 46.42 235 MET A CA 1
ATOM 1694 C C . MET A 1 257 ? 18.132 31.394 40.558 1.00 46.13 235 MET A C 1
ATOM 1695 O O . MET A 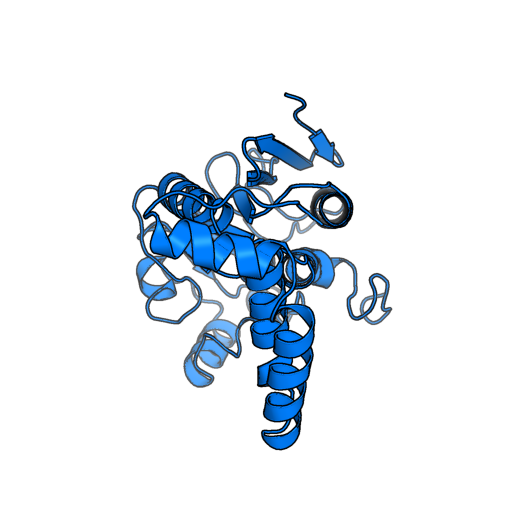1 257 ? 17.199 31.901 41.118 1.00 47.71 235 MET A O 1
ATOM 1700 N N . ALA A 1 258 ? 18.355 31.552 39.247 1.00 46.14 236 ALA A N 1
ATOM 1701 C CA . ALA A 1 258 ? 17.494 32.408 38.443 1.00 44.49 236 ALA A CA 1
ATOM 1702 C C . ALA A 1 258 ? 16.072 31.827 38.426 1.00 44.91 236 ALA A C 1
ATOM 1703 O O . ALA A 1 258 ? 15.086 32.560 38.494 1.00 45.87 236 ALA A O 1
ATOM 1705 N N . GLU A 1 259 ? 15.940 30.502 38.415 1.00 41.61 237 GLU A N 1
ATOM 1706 C CA . GLU A 1 259 ? 14.571 29.918 38.457 1.00 42.08 237 GLU A CA 1
ATOM 1707 C C . GLU A 1 259 ? 13.854 30.354 39.767 1.00 43.72 237 GLU A C 1
ATOM 1708 O O . GLU A 1 259 ? 12.682 30.646 39.756 1.00 42.36 237 GLU A O 1
ATOM 1714 N N . SER A 1 260 ? 14.564 30.249 40.876 1.00 41.51 238 SER A N 1
ATOM 1715 C CA . SER A 1 260 ? 13.994 30.485 42.174 1.00 46.63 238 SER A CA 1
ATOM 1716 C C . SER A 1 260 ? 13.683 31.971 42.348 1.00 47.77 238 SER A C 1
ATOM 1717 O O . SER A 1 260 ? 12.613 32.318 42.868 1.00 51.14 238 SER A O 1
ATOM 1720 N N . ILE A 1 261 ? 14.594 32.838 41.914 1.00 47.11 239 ILE A N 1
ATOM 1721 C CA . ILE A 1 261 ? 14.336 34.274 41.909 1.00 50.75 239 ILE A CA 1
ATOM 1722 C C . ILE A 1 261 ? 13.115 34.639 41.046 1.00 52.33 239 ILE A C 1
ATOM 1723 O O . ILE A 1 261 ? 12.266 35.424 41.449 1.00 52.46 239 ILE A O 1
ATOM 1728 N N . ALA A 1 262 ? 13.000 34.072 39.859 1.00 46.91 240 ALA A N 1
ATOM 1729 C CA . ALA A 1 262 ? 11.778 34.359 39.075 1.00 48.52 240 ALA A CA 1
ATOM 1730 C C . ALA A 1 262 ? 10.517 33.841 39.744 1.00 47.55 240 ALA A C 1
ATOM 1731 O O . ALA A 1 262 ? 9.482 34.539 39.786 1.00 46.18 240 ALA A O 1
ATOM 1733 N N . GLN A 1 263 ? 10.592 32.648 40.339 1.00 45.52 241 GLN A N 1
ATOM 1734 C CA . GLN A 1 263 ? 9.391 32.097 40.928 1.00 46.59 241 GLN A CA 1
ATOM 1735 C C . GLN A 1 263 ? 8.967 32.972 42.128 1.00 51.51 241 GLN A C 1
ATOM 1736 O O . GLN A 1 263 ? 7.766 33.045 42.456 1.00 48.77 241 GLN A O 1
ATOM 1742 N N . HIS A 1 264 ? 9.953 33.583 42.812 1.00 52.88 242 HIS A N 1
ATOM 1743 C CA . HIS A 1 264 ? 9.640 34.373 44.018 1.00 59.87 242 HIS A CA 1
ATOM 1744 C C . HIS A 1 264 ? 8.825 35.598 43.650 1.00 58.84 242 HIS A C 1
ATOM 1745 O O . HIS A 1 264 ? 8.040 36.040 44.435 1.00 60.40 242 HIS A O 1
ATOM 1752 N N . GLU A 1 265 ? 8.954 36.116 42.440 1.00 59.78 243 GLU A N 1
ATOM 1753 C CA . GLU A 1 265 ? 8.155 37.303 42.043 1.00 63.42 243 GLU A CA 1
ATOM 1754 C C . GLU A 1 265 ? 6.748 36.881 41.748 1.00 61.60 243 GLU A C 1
ATOM 1755 O O . GLU A 1 265 ? 5.845 37.642 41.909 1.00 66.53 243 GLU A O 1
ATOM 1761 N N . LEU A 1 266 ? 6.546 35.644 41.358 1.00 55.93 244 LEU A N 1
ATOM 1762 C CA . LEU A 1 266 ? 5.235 35.190 40.946 1.00 52.45 244 LEU A CA 1
ATOM 1763 C C . LEU A 1 266 ? 4.406 34.630 42.073 1.00 54.55 244 LEU A C 1
ATOM 1764 O O . LEU A 1 266 ? 3.205 34.948 42.140 1.00 54.34 244 LEU A O 1
ATOM 1769 N N . MET A 1 267 ? 5.015 33.819 42.955 1.00 54.41 245 MET A N 1
ATOM 1770 C CA . MET A 1 267 ? 4.245 33.038 43.964 1.00 57.66 245 MET A CA 1
ATOM 1771 C C . MET A 1 267 ? 3.493 33.957 44.948 1.00 60.20 245 MET A C 1
ATOM 1772 O O . MET A 1 267 ? 4.064 34.880 45.504 1.00 58.95 245 MET A O 1
ATOM 1777 N N . TYR A 1 268 ? 2.204 33.717 45.140 1.00 62.18 246 TYR A N 1
ATOM 1778 C CA . TYR A 1 268 ? 1.347 34.590 45.996 1.00 65.78 246 TYR A CA 1
ATOM 1779 C C . TYR A 1 268 ? 1.089 35.998 45.459 1.00 65.35 246 TYR A C 1
ATOM 1780 O O . TYR A 1 268 ? 0.391 36.719 46.122 1.00 65.93 246 TYR A O 1
ATOM 1789 N N . SER A 1 269 ? 1.608 36.401 44.291 1.00 60.97 247 SER A N 1
ATOM 1790 C CA . SER A 1 269 ? 1.208 37.666 43.700 1.00 61.57 247 SER A CA 1
ATOM 1791 C C . SER A 1 269 ? -0.281 37.597 43.328 1.00 63.20 247 SER A C 1
ATOM 1792 O O . SER A 1 269 ? -0.870 36.522 43.244 1.00 63.85 247 SER A O 1
ATOM 1795 N N . ARG A 1 270 ? -0.858 38.755 43.014 1.00 64.46 248 ARG A N 1
ATOM 1796 C CA . ARG A 1 270 ? -2.245 38.850 42.525 1.00 67.26 248 ARG A CA 1
ATOM 1797 C C . ARG A 1 270 ? -2.583 38.013 41.232 1.00 63.86 248 ARG A C 1
ATOM 1798 O O . ARG A 1 270 ? -3.543 37.217 41.203 1.00 58.44 248 ARG A O 1
ATOM 1806 N N . ASN A 1 271 ? -1.812 38.159 40.162 1.00 61.46 249 ASN A N 1
ATOM 1807 C CA . ASN A 1 271 ? -2.104 37.330 38.967 1.00 61.84 249 ASN A CA 1
ATOM 1808 C C . ASN A 1 271 ? -1.879 35.811 39.156 1.00 56.56 249 ASN A C 1
ATOM 1809 O O . ASN A 1 271 ? -2.596 34.998 38.599 1.00 56.90 249 ASN A O 1
ATOM 1814 N N . GLN A 1 272 ? -0.956 35.436 40.013 1.00 57.26 250 GLN A N 1
ATOM 1815 C CA . GLN A 1 272 ? -0.747 34.014 40.324 1.00 55.47 250 GLN A CA 1
ATOM 1816 C C . GLN A 1 272 ? -1.934 33.396 41.115 1.00 59.52 250 GLN A C 1
ATOM 1817 O O . GLN A 1 272 ? -2.438 32.326 40.781 1.00 57.61 250 GLN A O 1
ATOM 1823 N N . MET A 1 273 ? -2.387 34.098 42.136 1.00 60.39 251 MET A N 1
ATOM 1824 C CA . MET A 1 273 ? -3.592 33.685 42.876 1.00 66.61 251 MET A CA 1
ATOM 1825 C C . MET A 1 273 ? -4.853 33.615 41.974 1.00 66.09 251 MET A C 1
ATOM 1826 O O . MET A 1 273 ? -5.638 32.628 42.063 1.00 62.43 251 MET A O 1
ATOM 1831 N N . GLU A 1 274 ? -4.981 34.587 41.054 1.00 62.52 252 GLU A N 1
ATOM 1832 C CA . GLU A 1 274 ? -6.015 34.532 40.031 1.00 64.41 252 GLU A CA 1
ATOM 1833 C C . GLU A 1 274 ? -5.895 33.296 39.072 1.00 61.98 252 GLU A C 1
ATOM 1834 O O . GLU A 1 274 ? -6.907 32.662 38.727 1.00 61.43 252 GLU A O 1
ATOM 1840 N N . ALA A 1 275 ? -4.675 32.953 38.652 1.00 58.39 253 ALA A N 1
ATOM 1841 C CA . ALA A 1 275 ? -4.479 31.823 37.753 1.00 57.60 253 ALA A CA 1
ATOM 1842 C C . ALA A 1 275 ? -4.990 30.574 38.435 1.00 60.50 253 ALA A C 1
ATOM 1843 O O . ALA A 1 275 ? -5.679 29.747 37.827 1.00 59.68 253 ALA A O 1
ATOM 1845 N N . VAL A 1 276 ? -4.664 30.450 39.711 1.00 60.46 254 VAL A N 1
ATOM 1846 C CA . VAL A 1 276 ? -5.031 29.255 40.447 1.00 65.39 254 VAL A CA 1
ATOM 1847 C C . VAL A 1 276 ? -6.525 29.170 40.590 1.00 70.58 254 VAL A C 1
ATOM 1848 O O . VAL A 1 276 ? -7.095 28.088 40.472 1.00 75.72 254 VAL A O 1
ATOM 1852 N N . LYS A 1 277 ? -7.140 30.316 40.846 1.00 71.07 255 LYS A N 1
ATOM 1853 C CA . LYS A 1 277 ? -8.573 30.390 41.080 1.00 77.35 255 LYS A CA 1
ATOM 1854 C C . LYS A 1 277 ? -9.295 30.041 39.781 1.00 77.97 255 LYS A C 1
ATOM 1855 O O . LYS A 1 277 ? -10.158 29.160 39.758 1.00 72.70 255 LYS A O 1
ATOM 1861 N N . ALA A 1 278 ? -8.885 30.704 38.699 1.00 78.09 256 ALA A N 1
ATOM 1862 C CA . ALA A 1 278 ? -9.447 30.478 37.358 1.00 80.28 256 ALA A CA 1
ATOM 1863 C C . ALA A 1 278 ? -9.228 29.036 36.943 1.00 80.57 256 ALA A C 1
ATOM 1864 O O . ALA A 1 278 ? -10.106 28.393 36.399 1.00 87.31 256 ALA A O 1
ATOM 1866 N N . GLY A 1 279 ? -8.034 28.538 37.215 1.00 82.04 257 GLY A N 1
ATOM 1867 C CA . GLY A 1 279 ? -7.729 27.130 37.084 1.00 82.15 257 GLY A CA 1
ATOM 1868 C C . GLY A 1 279 ? -8.788 26.324 37.784 1.00 86.61 257 GLY A C 1
ATOM 1869 O O . GLY A 1 279 ? -9.524 25.617 37.127 1.00 91.02 257 GLY A O 1
ATOM 1870 N N . MET A 1 280 ? -8.900 26.474 39.107 1.00 93.77 258 MET A N 1
ATOM 1871 C CA . MET A 1 280 ? -9.903 25.747 39.911 1.00 96.68 258 MET A CA 1
ATOM 1872 C C . MET A 1 280 ? -11.346 25.855 39.436 1.00 98.91 258 MET A C 1
ATOM 1873 O O . MET A 1 280 ? -12.098 24.909 39.618 1.00 101.26 258 MET A O 1
ATOM 1878 N N . GLU A 1 281 ? -11.741 27.001 38.868 1.00 101.67 259 GLU A N 1
ATOM 1879 C CA . GLU A 1 281 ? -13.137 27.242 38.427 1.00 93.71 259 GLU A CA 1
ATOM 1880 C C . GLU A 1 281 ? -13.305 27.003 36.933 1.00 92.90 259 GLU A C 1
ATOM 1881 O O . GLU A 1 281 ? -14.309 27.361 36.349 1.00 92.03 259 GLU A O 1
ATOM 1887 N N . LYS A 1 282 ? -12.300 26.391 36.326 1.00 95.39 260 LYS A N 1
ATOM 1888 C CA . LYS A 1 282 ? -12.291 26.038 34.897 1.00 98.15 260 LYS A CA 1
ATOM 1889 C C . LYS A 1 282 ? -12.578 27.193 33.942 1.00 98.34 260 LYS A C 1
ATOM 1890 O O . LYS A 1 282 ? -13.047 26.968 32.842 1.00 96.61 260 LYS A O 1
ATOM 1896 N N . ARG A 1 283 ? -12.248 28.414 34.354 1.00 94.19 261 ARG A N 1
ATOM 1897 C CA . ARG A 1 283 ? -12.533 29.630 33.570 1.00 87.74 261 ARG A CA 1
ATOM 1898 C C . ARG A 1 283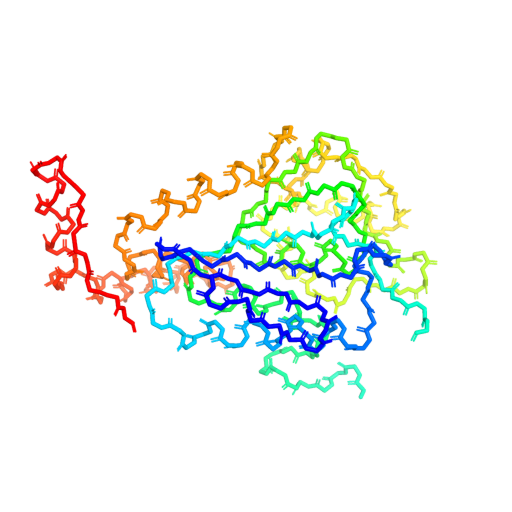 ? -11.220 30.260 33.163 1.00 80.83 261 ARG A C 1
ATOM 1899 O O . ARG A 1 283 ? -10.153 29.823 33.596 1.00 82.73 261 ARG A O 1
ATOM 1907 N N . ALA A 1 284 ? -11.323 31.289 32.331 1.00 76.76 262 ALA A N 1
ATOM 1908 C CA . ALA A 1 284 ? -10.199 32.084 31.897 1.00 72.17 262 ALA A CA 1
ATOM 1909 C C . ALA A 1 284 ? -9.840 33.034 33.013 1.00 69.24 262 ALA A C 1
ATOM 1910 O O . ALA A 1 284 ? -10.711 33.562 33.671 1.00 70.79 262 ALA A O 1
ATOM 1912 N N . GLY A 1 285 ? -8.549 33.256 33.219 1.00 64.29 263 GLY A N 1
ATOM 1913 C CA . GLY A 1 285 ? -8.070 34.149 34.251 1.00 59.84 263 GLY A CA 1
ATOM 1914 C C . GLY A 1 285 ? -8.355 35.538 33.756 1.00 62.77 263 GLY A C 1
ATOM 1915 O O . GLY A 1 285 ? -8.420 35.735 32.576 1.00 58.40 263 GLY A O 1
ATOM 1916 N N . ASP A 1 286 ? -8.615 36.473 34.679 1.00 63.58 264 ASP A N 1
ATOM 1917 C CA . ASP A 1 286 ? -8.731 37.885 34.384 1.00 61.60 264 ASP A CA 1
ATOM 1918 C C . ASP A 1 286 ? -7.535 38.586 35.033 1.00 62.04 264 ASP A C 1
ATOM 1919 O O . ASP A 1 286 ? -7.509 38.786 36.255 1.00 63.23 264 ASP A O 1
ATOM 1924 N N . PHE A 1 287 ? -6.524 38.924 34.236 1.00 56.29 265 PHE A N 1
ATOM 1925 C CA . PHE A 1 287 ? -5.226 39.377 34.767 1.00 54.46 265 PHE A CA 1
ATOM 1926 C C . PHE A 1 287 ? -5.004 40.862 34.595 1.00 51.61 265 PHE A C 1
ATOM 1927 O O . PHE A 1 287 ? -5.464 41.449 33.650 1.00 51.53 265 PHE A O 1
ATOM 1935 N N . VAL A 1 288 ? -4.240 41.438 35.513 1.00 57.63 266 VAL A N 1
ATOM 1936 C CA . VAL A 1 288 ? -3.753 42.797 35.369 1.00 61.21 266 VAL A CA 1
ATOM 1937 C C . VAL A 1 288 ? -2.425 42.798 34.564 1.00 61.51 266 VAL A C 1
ATOM 1938 O O . VAL A 1 288 ? -1.423 42.178 34.968 1.00 62.39 266 VAL A O 1
ATOM 1942 N N . ASP A 1 289 ? -2.393 43.550 33.481 1.00 58.28 267 ASP A N 1
ATOM 1943 C CA . ASP A 1 289 ? -1.181 43.645 32.659 1.00 64.28 267 ASP A CA 1
ATOM 1944 C C . ASP A 1 289 ? -0.098 44.550 33.205 1.00 65.76 267 ASP A C 1
ATOM 1945 O O . ASP A 1 289 ? -0.369 45.672 33.575 1.00 66.06 267 ASP A O 1
ATOM 1950 N N . PRO A 1 290 ? 1.157 44.085 33.221 1.00 65.48 268 PRO A N 1
ATOM 1951 C CA . PRO A 1 290 ? 2.173 45.029 33.682 1.00 66.89 268 PRO A CA 1
ATOM 1952 C C . PRO A 1 290 ? 2.425 46.062 32.589 1.00 70.28 268 PRO A C 1
ATOM 1953 O O . PRO A 1 290 ? 3.224 46.974 32.779 1.00 74.03 268 PRO A O 1
#

InterPro domains:
  IPR001753 Enoyl-CoA hydratase/isomerase-like domain [PF00378] (14-266)
  IPR014748 Enoyl-CoA hydratase, C-terminal [G3DSA:1.10.12.10] (211-268)
  IPR018376 Enoyl-CoA hydratase/isomerase, conserved site [PS00166] (111-131)
  IPR029045 ClpP/crotonase-like domain superfamily [SSF52096] (7-265)
  IPR045002 Delta(3,5)-Delta(2,4)-dienoyl-CoA isomerase Ech1-like [PTHR43149] (14-265)